Protein AF-A0AAV4U689-F1 (afdb_monomer_lite)

Foldseek 3Di:
DFDKFKKKWAAQDDQDVVLVVVQVVVLQDPVPRHGQWDQDPVHRMTMRIRRLDPVPDDPVVSVVVLVVCLVCVLVVLLVNCVRCLATAAMAGEPSYLNNLVSNLSRDQHAHYHYEPPHDDQVSLVSNLVSCQSCQVRYAHYAYEDQPHPDAAAVVSNQVRNQNHQEYHYANGEHHDADPDDPGANPRHAEYHDAYDLVCVLRNLQRYQRHQYYEYEDQDDPDVVSVVVSCVSHNVPVNVVPDPRPHPNPPDDPPDD

pLDDT: mean 72.9, std 19.52, range [27.55, 97.38]

Radius of gyration: 19.8 Å; chains: 1; bounding box: 52×42×54 Å

Structure (mmCIF, N/CA/C/O backbone):
data_AF-A0AAV4U689-F1
#
_entry.id   AF-A0AAV4U689-F1
#
loop_
_atom_site.group_PDB
_atom_site.id
_atom_site.type_symbol
_atom_site.label_atom_id
_atom_site.label_alt_id
_atom_site.label_co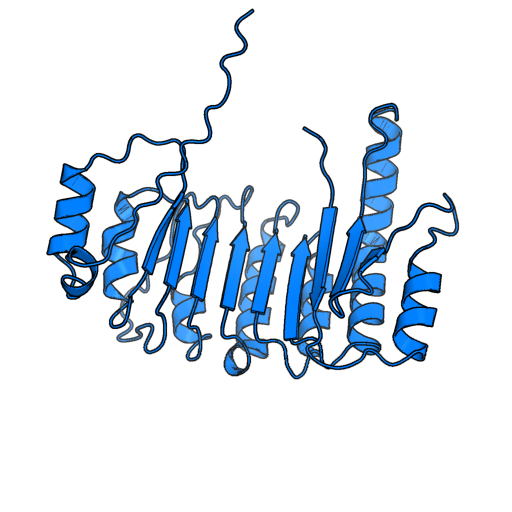mp_id
_atom_site.label_asym_id
_atom_site.label_entity_id
_atom_site.label_seq_id
_atom_site.pdbx_PDB_ins_code
_atom_site.Cartn_x
_atom_site.Cartn_y
_atom_site.Cartn_z
_atom_site.occupancy
_atom_site.B_iso_or_equiv
_atom_site.auth_seq_id
_atom_site.auth_comp_id
_atom_site.auth_asym_id
_atom_site.auth_atom_id
_atom_site.pdbx_PDB_model_num
ATOM 1 N N . MET A 1 1 ? 25.758 -2.197 0.947 1.00 33.31 1 MET A N 1
ATOM 2 C CA . MET A 1 1 ? 24.394 -2.761 0.919 1.00 33.31 1 MET A CA 1
ATOM 3 C C . MET A 1 1 ? 24.120 -3.104 -0.536 1.00 33.31 1 MET A C 1
ATOM 5 O O . MET A 1 1 ? 24.386 -2.251 -1.371 1.00 33.31 1 MET A O 1
ATOM 9 N N . ASN A 1 2 ? 23.759 -4.347 -0.859 1.00 30.50 2 ASN A N 1
ATOM 10 C CA . ASN A 1 2 ? 23.391 -4.696 -2.234 1.00 30.50 2 ASN A CA 1
ATOM 11 C C . ASN A 1 2 ? 22.002 -4.107 -2.498 1.00 30.50 2 ASN A C 1
ATOM 13 O O . ASN A 1 2 ? 21.088 -4.384 -1.726 1.00 30.50 2 ASN A O 1
ATOM 17 N N . GLU A 1 3 ? 21.857 -3.282 -3.531 1.00 38.31 3 GLU A N 1
ATOM 18 C CA . GLU A 1 3 ? 20.552 -2.806 -3.993 1.00 38.31 3 GLU A CA 1
ATOM 19 C C . GLU A 1 3 ? 20.065 -3.795 -5.051 1.00 38.31 3 GLU A C 1
ATOM 21 O O . GLU A 1 3 ? 20.538 -3.807 -6.188 1.00 38.31 3 GLU A O 1
ATOM 26 N N . VAL A 1 4 ? 19.185 -4.700 -4.632 1.00 36.44 4 VAL A N 1
ATOM 27 C CA . VAL A 1 4 ? 18.415 -5.554 -5.537 1.00 36.44 4 VAL A CA 1
ATOM 28 C C . VAL A 1 4 ? 17.121 -4.808 -5.796 1.00 36.44 4 VAL A C 1
ATOM 30 O O . VAL A 1 4 ? 16.480 -4.382 -4.840 1.00 36.44 4 VAL A O 1
ATOM 33 N N . THR A 1 5 ? 16.770 -4.612 -7.068 1.00 40.56 5 THR A N 1
ATOM 34 C CA . THR A 1 5 ? 15.473 -4.046 -7.413 1.00 40.56 5 THR A CA 1
ATOM 35 C C . THR A 1 5 ? 14.459 -5.164 -7.588 1.00 40.56 5 THR A C 1
ATOM 37 O O . THR A 1 5 ? 14.675 -6.047 -8.410 1.00 40.56 5 THR A O 1
ATOM 40 N N . GLU A 1 6 ? 13.363 -5.173 -6.833 1.00 41.72 6 GLU A N 1
ATOM 41 C CA . GLU A 1 6 ? 12.410 -6.290 -6.860 1.00 41.72 6 GLU A CA 1
ATOM 42 C C . GLU A 1 6 ? 11.002 -5.852 -7.281 1.00 41.72 6 GLU A C 1
ATOM 44 O O . GLU A 1 6 ? 10.426 -4.877 -6.800 1.00 41.72 6 GLU A O 1
ATOM 49 N N . LEU A 1 7 ? 10.421 -6.609 -8.204 1.00 44.38 7 LEU A N 1
ATOM 50 C CA . LEU A 1 7 ? 9.039 -6.519 -8.637 1.00 44.38 7 LEU A CA 1
ATOM 51 C C . LEU A 1 7 ? 8.424 -7.913 -8.482 1.00 44.38 7 LEU A C 1
ATOM 53 O O . LEU A 1 7 ? 8.919 -8.876 -9.033 1.00 44.38 7 LEU A O 1
ATOM 57 N N . HIS A 1 8 ? 7.360 -8.062 -7.711 1.00 49.31 8 HIS A N 1
ATOM 58 C CA . HIS A 1 8 ? 6.642 -9.318 -7.519 1.00 49.31 8 HIS A CA 1
ATOM 59 C C . HIS A 1 8 ? 5.244 -9.165 -8.104 1.00 49.31 8 HIS A C 1
ATOM 61 O O . HIS A 1 8 ? 4.585 -8.172 -7.868 1.00 49.31 8 HIS A O 1
ATOM 67 N N . LEU A 1 9 ? 4.751 -10.125 -8.858 1.00 47.47 9 LEU A N 1
ATOM 68 C CA . LEU A 1 9 ? 3.435 -10.153 -9.481 1.00 47.47 9 LEU A CA 1
ATOM 69 C C . LEU A 1 9 ? 2.832 -11.511 -9.116 1.00 47.47 9 LEU A C 1
ATOM 71 O O . LEU A 1 9 ? 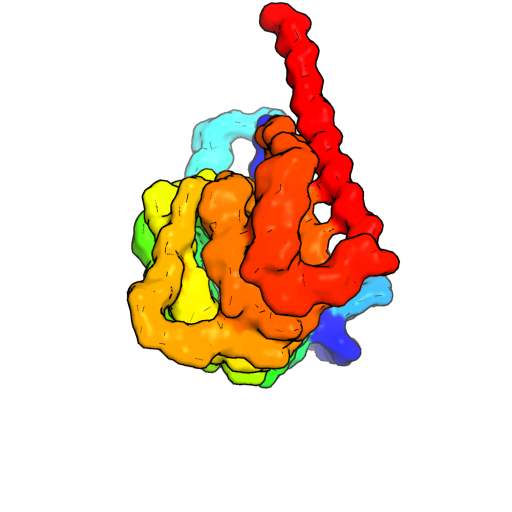3.419 -12.548 -9.386 1.00 47.47 9 LEU A O 1
ATOM 75 N N . ARG A 1 10 ? 1.664 -11.547 -8.487 1.00 49.31 10 ARG A N 1
ATOM 76 C CA . ARG A 1 10 ? 0.931 -12.776 -8.170 1.00 49.31 10 ARG A CA 1
ATOM 77 C C . ARG A 1 10 ? -0.370 -12.803 -8.937 1.00 49.31 10 ARG A C 1
ATOM 79 O O . ARG A 1 10 ? -1.157 -11.854 -8.886 1.00 49.31 10 ARG A O 1
ATOM 86 N N . THR A 1 11 ? -0.662 -13.947 -9.534 1.00 48.22 11 THR A N 1
ATOM 87 C CA . THR A 1 11 ? -2.006 -14.271 -10.014 1.00 48.22 11 THR A CA 1
ATOM 88 C C . THR A 1 11 ? -2.521 -15.480 -9.228 1.00 48.22 11 THR A C 1
ATOM 90 O O . THR A 1 11 ? -1.779 -16.414 -8.948 1.00 48.22 11 THR A O 1
ATOM 93 N N . LYS A 1 12 ? -3.795 -15.485 -8.811 1.00 42.84 12 LYS A N 1
ATOM 94 C CA . LYS A 1 12 ? -4.387 -16.654 -8.120 1.00 42.84 12 LYS A CA 1
ATOM 95 C C . LYS A 1 12 ? -4.787 -17.792 -9.070 1.00 42.84 12 LYS A C 1
ATOM 97 O O . LYS A 1 12 ? -5.358 -18.784 -8.623 1.00 42.84 12 LYS A O 1
ATOM 102 N N . LYS A 1 13 ? -4.559 -17.652 -10.376 1.00 50.41 13 LYS A N 1
ATOM 103 C CA . LYS A 1 13 ? -5.021 -18.596 -11.398 1.00 50.41 13 LYS A CA 1
ATOM 104 C C . LYS A 1 13 ? -3.871 -18.897 -12.350 1.00 50.41 13 LYS A C 1
ATOM 106 O O . LYS A 1 13 ? -3.115 -17.977 -12.626 1.00 50.41 13 LYS A O 1
ATOM 111 N N . HIS A 1 14 ? -3.792 -20.148 -12.818 1.00 51.47 14 HIS A N 1
ATOM 112 C CA . HIS A 1 14 ? -2.838 -20.626 -13.828 1.00 51.47 14 HIS A CA 1
ATOM 113 C C . HIS A 1 14 ? -2.504 -19.509 -14.819 1.00 51.47 14 HIS A C 1
ATOM 115 O O . HIS A 1 14 ? -3.394 -19.060 -15.545 1.00 51.47 14 HIS A O 1
ATOM 121 N N . MET A 1 15 ? -1.255 -19.045 -14.798 1.00 54.88 15 MET A N 1
ATOM 122 C CA . MET A 1 15 ? -0.747 -18.228 -15.890 1.00 54.88 15 MET A CA 1
ATOM 123 C C . MET A 1 15 ? -0.783 -19.094 -17.143 1.00 54.88 15 MET A C 1
ATOM 125 O O . MET A 1 15 ? -0.368 -20.253 -17.117 1.00 54.88 15 MET A O 1
ATOM 129 N N . ASP A 1 16 ? -1.356 -18.549 -18.203 1.00 58.88 16 ASP A N 1
ATOM 130 C CA . ASP A 1 16 ? -1.336 -19.140 -19.528 1.00 58.88 16 ASP A CA 1
ATOM 131 C C . ASP A 1 16 ? 0.117 -19.329 -19.998 1.00 58.88 16 ASP A C 1
ATOM 133 O O . ASP A 1 16 ? 1.002 -18.514 -19.722 1.00 58.88 16 ASP A O 1
ATOM 137 N N . ASP A 1 17 ? 0.375 -20.426 -20.717 1.00 60.00 17 ASP A N 1
ATOM 138 C CA . ASP A 1 17 ? 1.711 -20.787 -21.224 1.00 60.00 17 ASP A CA 1
ATOM 139 C C . ASP A 1 17 ? 2.338 -19.678 -22.094 1.00 60.00 17 ASP A C 1
ATOM 141 O O . ASP A 1 17 ? 3.563 -19.546 -22.198 1.00 60.00 17 ASP A O 1
ATOM 145 N N . GLU A 1 18 ? 1.491 -18.830 -22.679 1.00 55.59 18 GLU A N 1
ATOM 146 C CA . GLU A 1 18 ? 1.866 -17.660 -23.466 1.00 55.59 18 GLU A CA 1
ATOM 147 C C . GLU A 1 18 ? 2.488 -16.551 -22.596 1.00 55.59 18 GLU A C 1
ATOM 149 O O . GLU A 1 18 ? 3.549 -16.021 -22.941 1.00 55.59 18 GLU A O 1
ATOM 154 N N . CYS A 1 19 ? 1.923 -16.274 -21.413 1.00 57.72 19 CYS A N 1
ATOM 155 C CA . CYS A 1 19 ? 2.521 -15.368 -20.431 1.00 57.72 19 CYS A CA 1
ATOM 156 C C . CYS A 1 19 ? 3.890 -15.874 -19.974 1.00 57.72 19 CYS A C 1
ATOM 158 O O . CYS A 1 19 ? 4.853 -15.110 -19.958 1.00 57.72 19 CYS A O 1
ATOM 160 N N . ASN A 1 20 ? 4.010 -17.168 -19.668 1.00 60.12 20 ASN A N 1
ATOM 161 C CA . ASN A 1 20 ? 5.279 -17.764 -19.237 1.00 60.12 20 ASN A CA 1
ATOM 162 C C . ASN A 1 20 ? 6.374 -17.640 -20.310 1.00 60.12 20 ASN A C 1
ATOM 164 O O . ASN A 1 20 ? 7.518 -17.294 -20.003 1.00 60.12 20 ASN A O 1
ATOM 168 N N . SER A 1 21 ? 6.017 -17.849 -21.578 1.00 61.62 21 SER A N 1
ATOM 169 C CA . SER A 1 21 ? 6.938 -17.729 -22.714 1.00 61.62 21 SER A CA 1
ATOM 170 C C . SER A 1 21 ? 7.401 -16.284 -22.944 1.00 61.62 21 SER A C 1
ATOM 172 O O . SER A 1 21 ? 8.589 -16.033 -23.158 1.00 61.62 21 SER A O 1
ATOM 174 N N . LEU A 1 22 ? 6.493 -15.311 -22.840 1.00 59.62 22 LEU A N 1
ATOM 175 C CA . LEU A 1 22 ? 6.813 -13.886 -22.967 1.00 59.62 22 LEU A CA 1
ATOM 176 C C . LEU A 1 22 ? 7.697 -13.382 -21.829 1.00 59.62 22 LEU A C 1
ATOM 178 O O . LEU A 1 22 ? 8.640 -12.631 -22.063 1.00 59.62 22 LEU A O 1
ATOM 182 N N . LEU A 1 23 ? 7.453 -13.841 -20.606 1.00 57.91 23 LEU A N 1
ATOM 183 C CA . LEU A 1 23 ? 8.276 -13.487 -19.452 1.00 57.91 23 LEU A CA 1
ATOM 184 C C . LEU A 1 23 ? 9.660 -14.112 -19.545 1.00 57.91 23 LEU A C 1
ATOM 186 O O . LEU A 1 23 ? 10.630 -13.475 -19.157 1.00 57.91 23 LEU A O 1
ATOM 190 N N . HIS A 1 24 ? 9.781 -15.298 -20.144 1.00 61.09 24 HIS A N 1
ATOM 191 C CA . HIS A 1 24 ? 11.078 -15.882 -20.463 1.00 61.09 24 HIS A CA 1
ATOM 192 C C . HIS A 1 24 ? 11.826 -15.080 -21.550 1.00 61.09 24 HIS A C 1
ATOM 194 O O . HIS A 1 24 ? 13.050 -14.964 -21.483 1.00 61.09 24 HIS A O 1
ATOM 200 N N . MET A 1 25 ? 11.127 -14.460 -22.510 1.00 56.66 25 MET A N 1
ATOM 201 C CA . MET A 1 25 ? 11.749 -13.557 -23.495 1.00 56.66 25 MET A CA 1
ATOM 202 C C . MET A 1 25 ? 12.169 -12.220 -22.881 1.00 56.66 25 MET A C 1
ATOM 204 O O . MET A 1 25 ? 13.271 -11.750 -23.148 1.00 56.66 25 MET A O 1
ATOM 208 N N . LEU A 1 26 ? 11.332 -11.636 -22.024 1.00 54.88 26 LEU A N 1
ATOM 209 C CA . LEU A 1 26 ? 11.668 -10.417 -21.289 1.00 54.88 26 LEU A CA 1
ATOM 210 C C . LEU A 1 26 ? 12.742 -10.684 -20.220 1.00 54.88 26 LEU A C 1
ATOM 212 O O . LEU A 1 26 ? 13.474 -9.769 -19.851 1.00 54.88 26 LEU A O 1
ATOM 216 N N . SER A 1 27 ? 12.887 -11.943 -19.776 1.00 55.91 27 SER A N 1
ATOM 217 C CA . SER A 1 27 ? 13.921 -12.378 -18.836 1.00 55.91 27 SER A CA 1
ATOM 218 C C . SER A 1 27 ? 15.326 -12.171 -19.346 1.00 55.91 27 SER A C 1
ATOM 220 O O . SER A 1 27 ? 16.201 -12.044 -18.521 1.00 55.91 27 SER A O 1
ATOM 222 N N . LYS A 1 28 ? 15.601 -12.073 -20.643 1.00 55.91 28 LYS A N 1
ATOM 223 C CA . LYS A 1 28 ? 16.986 -11.924 -21.092 1.00 55.91 28 LYS A CA 1
ATOM 224 C C . LYS A 1 28 ? 17.239 -10.493 -21.517 1.00 55.91 28 LYS A C 1
ATOM 226 O O . LYS A 1 28 ? 16.676 -10.029 -22.503 1.00 55.91 28 LYS A O 1
ATOM 231 N N . ASP A 1 29 ? 18.124 -9.813 -20.795 1.00 54.56 29 ASP A N 1
ATOM 232 C CA . ASP A 1 29 ? 18.743 -8.606 -21.326 1.00 54.56 29 ASP A CA 1
ATOM 233 C C . ASP A 1 29 ? 19.463 -8.974 -22.639 1.00 54.56 29 ASP A C 1
ATOM 235 O O . ASP A 1 29 ? 20.360 -9.823 -22.617 1.00 54.56 29 ASP A O 1
ATOM 239 N N . PRO A 1 30 ? 19.110 -8.376 -23.788 1.00 49.00 30 PRO A N 1
ATOM 240 C CA . PRO A 1 30 ? 19.773 -8.676 -25.053 1.00 49.00 30 PRO A CA 1
ATOM 241 C C . PRO A 1 30 ? 21.258 -8.274 -25.068 1.00 49.00 30 PRO A C 1
ATOM 243 O O . PRO A 1 30 ? 22.000 -8.749 -25.923 1.00 49.00 30 PRO A O 1
ATOM 246 N N . SER A 1 31 ? 21.696 -7.414 -24.143 1.00 50.75 31 SER A N 1
ATOM 247 C CA . SER A 1 31 ? 23.080 -6.947 -24.031 1.00 50.75 31 SER A CA 1
ATOM 248 C C . SER A 1 31 ? 23.931 -7.736 -23.029 1.00 50.75 31 SER A C 1
ATOM 250 O O . SER A 1 31 ? 25.125 -7.907 -23.269 1.00 50.75 31 SER A O 1
ATOM 252 N N . THR A 1 32 ? 23.342 -8.257 -21.946 1.00 55.16 32 THR A N 1
ATOM 253 C CA . THR A 1 32 ? 24.086 -8.961 -20.879 1.00 55.16 32 THR A CA 1
ATOM 254 C C . THR A 1 32 ? 23.717 -10.438 -20.727 1.00 55.16 32 THR A C 1
ATOM 256 O O . THR A 1 32 ? 24.437 -11.181 -20.066 1.00 55.16 32 THR A O 1
ATOM 259 N N . GLY A 1 33 ? 22.610 -10.894 -21.324 1.00 53.53 33 GLY A N 1
ATOM 260 C CA . GLY A 1 33 ? 22.106 -12.266 -21.200 1.00 53.53 33 GLY A CA 1
ATOM 261 C C . GLY A 1 33 ? 21.597 -12.638 -19.801 1.00 53.53 33 GLY A C 1
ATOM 262 O O . GLY A 1 33 ? 21.189 -13.782 -19.591 1.00 53.53 33 GLY A O 1
ATOM 263 N N . SER A 1 34 ? 21.608 -11.697 -18.852 1.00 47.97 34 SER A N 1
ATOM 264 C CA . SER A 1 34 ? 21.221 -11.940 -17.463 1.00 47.97 34 SER A CA 1
ATOM 265 C C . SER A 1 34 ? 19.699 -12.015 -17.301 1.00 47.97 34 SER A C 1
ATOM 267 O O . SER A 1 34 ? 18.989 -11.248 -17.959 1.00 47.97 34 SER A O 1
ATOM 269 N N . PRO A 1 35 ? 19.191 -12.905 -16.422 1.00 46.12 35 PRO A N 1
ATOM 270 C CA . PRO A 1 35 ? 17.771 -13.025 -16.125 1.00 46.12 35 PRO A CA 1
ATOM 271 C C . PRO A 1 35 ? 17.229 -11.777 -15.396 1.00 46.12 35 PRO A C 1
ATOM 273 O O . PRO A 1 35 ? 17.467 -11.606 -14.206 1.00 46.12 35 PRO A O 1
ATOM 276 N N . ILE A 1 36 ? 16.475 -10.934 -16.103 1.00 54.22 36 ILE A N 1
ATOM 277 C CA . ILE A 1 36 ? 15.671 -9.799 -15.618 1.00 54.22 36 ILE A CA 1
ATOM 278 C C . ILE A 1 36 ? 14.403 -10.296 -14.880 1.00 54.22 36 ILE A C 1
ATOM 280 O O . ILE A 1 36 ? 13.849 -9.602 -14.032 1.00 54.22 36 ILE A O 1
ATOM 284 N N . PHE A 1 37 ? 13.934 -11.512 -15.187 1.00 52.03 37 PHE A N 1
ATOM 285 C CA . PHE A 1 37 ? 12.694 -12.085 -14.652 1.00 52.03 37 PHE A CA 1
ATOM 286 C C . PHE A 1 37 ? 12.975 -13.470 -14.050 1.00 52.03 37 PHE A C 1
ATOM 288 O O . PHE A 1 37 ? 13.661 -14.286 -14.669 1.00 52.03 37 PHE A O 1
ATOM 295 N N . ARG A 1 38 ? 12.418 -13.764 -12.867 1.00 47.50 38 ARG A N 1
ATOM 296 C CA . ARG A 1 38 ? 12.361 -15.115 -12.290 1.00 47.50 38 ARG A CA 1
ATOM 297 C C . ARG A 1 38 ? 10.902 -15.530 -12.108 1.00 47.50 38 ARG A C 1
ATOM 299 O O . ARG A 1 38 ? 10.106 -14.852 -11.471 1.00 47.50 38 ARG A O 1
ATOM 306 N N . HIS A 1 39 ? 10.533 -16.657 -12.698 1.00 47.09 39 HIS A N 1
ATOM 307 C CA . HIS A 1 39 ? 9.213 -17.239 -12.497 1.00 47.09 39 HIS A CA 1
ATOM 308 C C . HIS A 1 39 ? 9.312 -18.313 -11.415 1.00 47.09 39 HIS A C 1
ATOM 310 O O . HIS A 1 39 ? 10.068 -19.273 -11.580 1.00 47.09 39 HIS A O 1
ATOM 316 N N . ASP A 1 40 ? 8.562 -18.153 -10.326 1.00 53.97 40 ASP A N 1
ATOM 317 C CA . ASP A 1 40 ? 8.417 -19.203 -9.323 1.00 53.97 40 ASP A CA 1
ATOM 318 C C . ASP A 1 40 ? 7.219 -20.082 -9.705 1.00 53.97 40 ASP A C 1
ATOM 320 O O . ASP A 1 40 ? 6.051 -19.719 -9.518 1.00 53.97 40 ASP A O 1
ATOM 324 N N . GLN A 1 41 ? 7.537 -21.243 -10.282 1.00 48.59 41 GLN A N 1
ATOM 325 C CA . GLN A 1 41 ? 6.555 -22.213 -10.762 1.00 48.59 41 GLN A CA 1
ATOM 326 C C . GLN A 1 41 ? 5.710 -22.824 -9.639 1.00 48.59 41 GLN A C 1
ATOM 328 O O . GLN A 1 41 ? 4.597 -23.264 -9.917 1.00 48.59 41 GLN A O 1
ATOM 333 N N . GLU A 1 42 ? 6.179 -22.835 -8.388 1.00 50.56 42 GLU A N 1
ATOM 334 C CA . GLU A 1 42 ? 5.471 -23.535 -7.308 1.00 50.56 42 GLU A CA 1
ATOM 335 C C . GLU A 1 42 ? 4.222 -22.790 -6.834 1.00 50.56 42 GLU A C 1
ATOM 337 O O . GLU A 1 42 ? 3.330 -23.383 -6.230 1.00 50.56 42 GLU A O 1
ATOM 342 N N . ASN A 1 43 ? 4.110 -21.497 -7.142 1.00 50.28 43 ASN A N 1
ATOM 343 C CA . ASN A 1 43 ? 3.111 -20.654 -6.505 1.00 50.28 43 ASN A CA 1
ATOM 344 C C . ASN A 1 43 ? 2.327 -19.722 -7.452 1.00 50.28 43 ASN A C 1
ATOM 346 O O . ASN A 1 43 ? 1.531 -18.902 -6.981 1.00 50.28 43 ASN A O 1
ATOM 350 N N . ASN A 1 44 ? 2.515 -19.840 -8.772 1.00 52.59 44 ASN A N 1
ATOM 351 C CA . ASN A 1 44 ? 1.982 -18.901 -9.775 1.00 52.59 44 ASN A CA 1
ATOM 352 C C . ASN A 1 44 ? 2.372 -17.433 -9.480 1.00 52.59 44 ASN A C 1
ATOM 354 O O . ASN A 1 44 ? 1.559 -16.506 -9.617 1.00 52.59 44 ASN A O 1
ATOM 358 N N . TYR A 1 45 ? 3.620 -17.224 -9.040 1.00 55.97 45 TYR A N 1
ATOM 359 C CA . TYR A 1 45 ? 4.208 -15.895 -8.896 1.00 55.97 45 TYR A CA 1
ATOM 360 C C . TYR A 1 45 ? 5.106 -15.589 -10.091 1.00 55.97 45 TYR A C 1
ATOM 362 O O . TYR A 1 45 ? 6.008 -16.344 -10.453 1.00 55.97 45 TYR A O 1
ATOM 370 N N . LEU A 1 46 ? 4.928 -14.401 -10.633 1.00 50.75 46 LEU A N 1
ATOM 371 C CA . LEU A 1 46 ? 5.902 -13.745 -11.468 1.00 50.75 46 LEU A CA 1
ATOM 372 C C . LEU A 1 46 ? 6.754 -12.806 -10.605 1.00 50.75 46 LEU A C 1
ATOM 374 O O . LEU A 1 46 ? 6.323 -11.722 -10.247 1.00 50.75 46 LEU A O 1
ATOM 378 N N . GLN A 1 47 ? 7.983 -13.187 -10.280 1.00 55.56 47 GLN A N 1
ATOM 379 C CA . GLN A 1 47 ? 8.911 -12.350 -9.523 1.00 55.56 47 GLN A CA 1
ATOM 380 C C . GLN A 1 47 ? 9.967 -11.743 -10.462 1.00 55.56 47 GLN A C 1
ATOM 382 O O . GLN A 1 47 ? 10.965 -12.345 -10.845 1.00 55.56 47 GLN A O 1
ATOM 387 N N . ILE A 1 48 ? 9.755 -10.505 -10.868 1.00 54.62 48 ILE A N 1
ATOM 388 C CA . ILE A 1 48 ? 10.700 -9.695 -11.631 1.00 54.62 48 ILE A CA 1
ATOM 389 C C . ILE A 1 48 ? 11.737 -9.076 -10.679 1.00 54.62 48 ILE A C 1
ATOM 391 O O . ILE A 1 48 ? 11.635 -7.926 -10.265 1.00 54.62 48 ILE A O 1
ATOM 395 N N . CYS A 1 49 ? 12.768 -9.834 -10.322 1.00 50.00 49 CYS A N 1
ATOM 396 C CA . CYS A 1 49 ? 13.942 -9.277 -9.652 1.00 50.00 49 CYS A CA 1
ATOM 397 C C . CYS A 1 49 ? 14.898 -8.665 -10.685 1.00 50.00 49 CYS A C 1
ATOM 399 O O . CYS A 1 49 ? 15.651 -9.378 -11.345 1.00 50.00 49 CYS A O 1
ATOM 401 N N . LEU A 1 50 ? 14.931 -7.339 -10.763 1.00 49.72 50 LEU A N 1
ATOM 402 C CA . LEU A 1 50 ? 16.037 -6.584 -11.340 1.00 49.72 50 LEU A CA 1
ATOM 403 C C . LEU A 1 50 ? 17.233 -6.620 -10.373 1.00 49.72 50 LEU A C 1
ATOM 405 O O . LEU A 1 50 ? 17.490 -5.692 -9.605 1.00 49.72 50 LEU A O 1
ATOM 409 N N . ALA A 1 51 ? 17.982 -7.720 -10.386 1.00 45.94 51 ALA A N 1
ATOM 410 C CA . ALA A 1 51 ? 19.201 -7.834 -9.596 1.00 45.94 51 ALA A CA 1
ATOM 411 C C . ALA A 1 51 ? 20.317 -6.963 -10.196 1.00 45.94 51 ALA A C 1
ATOM 413 O O . ALA A 1 51 ? 21.053 -7.400 -11.073 1.00 45.94 51 ALA A O 1
ATOM 414 N N . THR A 1 52 ? 20.492 -5.743 -9.689 1.00 47.06 52 THR A N 1
ATOM 415 C CA . THR A 1 52 ? 21.615 -4.870 -10.063 1.00 47.06 52 THR A CA 1
ATOM 416 C C . THR A 1 52 ? 22.847 -5.110 -9.194 1.00 47.06 5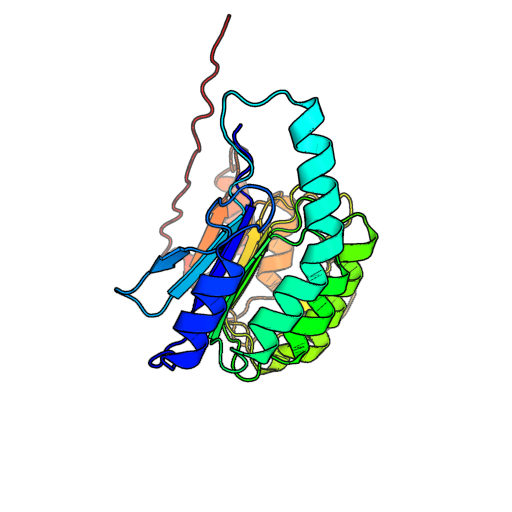2 THR A C 1
ATOM 418 O O . THR A 1 52 ? 23.478 -4.160 -8.742 1.00 47.06 52 THR A O 1
ATOM 421 N N . THR A 1 53 ? 23.228 -6.359 -8.914 1.00 46.06 53 THR A N 1
ATOM 422 C CA . THR A 1 53 ? 24.506 -6.603 -8.226 1.00 46.06 53 THR A CA 1
ATOM 423 C C . THR A 1 53 ? 25.159 -7.916 -8.626 1.00 46.06 53 THR A C 1
ATOM 425 O O . THR A 1 53 ? 24.901 -8.954 -8.021 1.00 46.06 53 THR A O 1
ATOM 428 N N . ASP A 1 54 ? 26.129 -7.823 -9.532 1.00 49.53 54 ASP A N 1
ATOM 429 C CA . ASP A 1 54 ? 27.394 -8.509 -9.292 1.00 49.53 54 ASP A CA 1
ATOM 430 C C . ASP A 1 54 ? 28.182 -7.675 -8.249 1.00 49.53 54 ASP A C 1
ATOM 432 O O . ASP A 1 54 ? 28.474 -6.485 -8.488 1.00 49.53 54 ASP A O 1
ATOM 436 N N . PRO A 1 55 ? 28.479 -8.225 -7.054 1.00 50.88 55 PRO A N 1
ATOM 437 C CA . PRO A 1 55 ? 29.254 -7.529 -6.028 1.00 50.88 55 PRO A CA 1
ATOM 438 C C . PRO A 1 55 ? 30.660 -7.119 -6.505 1.00 50.88 55 PRO A C 1
ATOM 440 O O . PRO A 1 55 ? 31.244 -6.224 -5.896 1.00 50.88 55 PRO A O 1
ATOM 443 N N . GLY A 1 56 ? 31.172 -7.680 -7.610 1.00 54.97 56 GLY A N 1
ATOM 444 C CA . GLY A 1 56 ? 32.470 -7.327 -8.199 1.00 54.97 56 GLY A CA 1
ATOM 445 C C . GLY A 1 56 ? 32.472 -6.195 -9.238 1.00 54.97 56 GLY A C 1
ATOM 446 O O . GLY A 1 56 ? 33.546 -5.754 -9.641 1.00 54.97 56 GLY A O 1
ATOM 447 N N . CYS A 1 57 ? 31.315 -5.703 -9.695 1.00 52.22 57 CYS A N 1
ATOM 448 C CA . CYS A 1 57 ? 31.269 -4.790 -10.847 1.00 52.22 57 CYS A CA 1
ATOM 449 C C . CYS A 1 57 ? 31.521 -3.308 -10.468 1.00 52.22 57 CYS A C 1
ATOM 451 O O . CYS A 1 57 ? 30.934 -2.799 -9.501 1.00 52.22 57 CYS A O 1
ATOM 453 N N . ASP A 1 58 ? 32.392 -2.620 -11.231 1.00 56.34 58 ASP A N 1
ATOM 454 C CA . ASP A 1 58 ? 32.805 -1.213 -11.041 1.00 56.34 58 ASP A CA 1
ATOM 455 C C . ASP A 1 58 ? 31.574 -0.287 -10.952 1.00 56.34 58 ASP A C 1
ATOM 457 O O . ASP A 1 58 ? 30.698 -0.268 -11.820 1.00 56.34 58 ASP A O 1
ATOM 461 N N . SER A 1 59 ? 31.526 0.516 -9.885 1.00 60.25 59 SER A N 1
ATOM 462 C CA . SER A 1 59 ? 30.471 1.492 -9.572 1.00 60.25 59 SER A CA 1
ATOM 463 C C . SER A 1 59 ? 30.067 2.414 -10.735 1.00 60.25 59 SER A C 1
ATOM 465 O O . SER A 1 59 ? 28.926 2.880 -10.788 1.00 60.25 59 SER A O 1
ATOM 467 N N . ARG A 1 60 ? 30.968 2.672 -11.693 1.00 61.16 60 ARG A N 1
ATOM 468 C CA . ARG A 1 60 ? 30.671 3.496 -12.877 1.00 61.16 60 ARG A CA 1
ATOM 469 C C . ARG A 1 60 ? 29.831 2.771 -13.925 1.00 61.16 60 ARG A C 1
ATOM 471 O O . ARG A 1 60 ? 28.985 3.414 -14.546 1.00 61.16 60 ARG A O 1
ATOM 478 N N . TYR A 1 61 ? 30.024 1.463 -14.105 1.00 57.97 61 TYR A N 1
ATOM 479 C CA . TYR A 1 61 ? 29.183 0.654 -14.994 1.00 57.97 61 TYR A CA 1
ATOM 480 C C . TYR A 1 61 ? 27.762 0.541 -14.432 1.00 57.97 61 TYR A C 1
ATOM 482 O O . TYR A 1 61 ? 26.799 0.775 -15.163 1.00 57.97 61 TYR A O 1
ATOM 490 N N . LYS A 1 62 ? 27.641 0.374 -13.106 1.00 65.62 62 LYS A N 1
ATOM 491 C CA . LYS A 1 62 ? 26.355 0.337 -12.387 1.00 65.62 62 LYS A CA 1
ATOM 492 C C . LYS A 1 62 ? 25.488 1.572 -12.646 1.00 65.62 62 LYS A C 1
ATOM 494 O O . LYS A 1 62 ? 24.292 1.448 -12.879 1.00 65.62 62 LYS A O 1
ATOM 499 N N . ARG A 1 63 ? 26.079 2.775 -12.685 1.00 68.25 63 ARG A N 1
ATOM 500 C CA . ARG A 1 63 ? 25.319 4.010 -12.968 1.00 68.25 63 ARG A CA 1
ATOM 501 C C . ARG A 1 63 ? 24.713 4.036 -14.371 1.00 68.25 63 ARG A C 1
ATOM 503 O O . ARG A 1 63 ? 23.582 4.488 -14.522 1.00 68.25 63 ARG A O 1
ATOM 510 N N . LYS A 1 64 ? 25.448 3.582 -15.391 1.00 73.38 64 LYS A N 1
ATOM 511 C CA . LYS A 1 64 ? 24.950 3.577 -16.778 1.00 73.38 64 LYS A CA 1
ATOM 512 C C . LYS A 1 64 ? 23.846 2.542 -16.976 1.00 73.38 64 LYS A C 1
ATOM 514 O O . LYS A 1 64 ? 22.861 2.841 -17.639 1.00 73.38 64 LYS A O 1
ATOM 519 N N . GLU A 1 65 ? 23.994 1.369 -16.370 1.00 71.25 65 GLU A N 1
ATOM 520 C CA . GLU A 1 65 ? 23.005 0.292 -16.434 1.00 71.25 65 GLU A CA 1
ATOM 521 C C . GLU A 1 65 ? 21.707 0.669 -15.710 1.00 71.25 65 GLU A C 1
ATOM 523 O O . GLU A 1 65 ? 20.632 0.563 -16.292 1.00 71.25 65 GLU A O 1
ATOM 528 N N . ILE A 1 66 ? 21.796 1.243 -14.502 1.00 73.12 66 ILE A N 1
ATOM 529 C CA . ILE A 1 66 ? 20.627 1.781 -13.786 1.00 73.12 66 ILE A CA 1
ATOM 530 C C . ILE A 1 66 ? 19.943 2.876 -14.610 1.00 73.12 66 ILE A C 1
ATOM 532 O O . ILE A 1 66 ? 18.718 2.900 -14.702 1.00 73.12 66 ILE A O 1
ATOM 536 N N . GLN A 1 67 ? 20.707 3.776 -15.238 1.00 78.75 67 GLN A N 1
ATOM 537 C CA . GLN A 1 67 ? 20.133 4.829 -16.078 1.00 78.75 67 GLN A CA 1
ATOM 538 C C . GLN A 1 67 ? 19.414 4.257 -17.310 1.00 78.75 67 GLN A C 1
ATOM 540 O O . GLN A 1 67 ? 18.329 4.721 -17.659 1.00 78.75 67 GLN A O 1
ATOM 545 N N . TYR A 1 68 ? 19.998 3.244 -17.953 1.00 78.75 68 TYR A N 1
ATOM 546 C CA . TYR A 1 68 ? 19.386 2.548 -19.082 1.00 78.75 68 TYR A CA 1
ATOM 547 C C . TYR A 1 68 ? 18.099 1.824 -18.667 1.00 78.75 68 TYR A C 1
ATOM 549 O O . TYR A 1 68 ? 17.063 1.976 -19.318 1.00 78.75 68 TYR A O 1
ATOM 557 N N . LEU A 1 69 ? 18.139 1.102 -17.543 1.00 75.94 69 LEU A N 1
ATOM 558 C CA . LEU A 1 69 ? 16.973 0.433 -16.973 1.00 75.94 69 LEU A CA 1
ATOM 559 C C . LEU A 1 69 ? 15.872 1.436 -16.647 1.00 75.94 69 LEU A C 1
ATOM 561 O O . LEU A 1 69 ? 14.741 1.214 -17.060 1.00 75.94 69 LEU A O 1
ATOM 565 N N . LYS A 1 70 ? 16.188 2.570 -16.007 1.00 79.94 70 LYS A N 1
ATOM 566 C CA . LYS A 1 70 ? 15.213 3.633 -15.709 1.00 79.94 70 LYS A CA 1
ATOM 567 C C . LYS A 1 70 ? 14.452 4.104 -16.948 1.00 79.94 70 LYS A C 1
ATOM 569 O O . LYS A 1 70 ? 13.248 4.315 -16.857 1.00 79.94 70 LYS A O 1
ATOM 574 N N . TYR A 1 71 ? 15.127 4.232 -18.092 1.00 85.12 71 TYR A N 1
ATOM 575 C CA . TYR A 1 71 ? 14.492 4.654 -19.344 1.00 85.12 71 TYR A CA 1
ATOM 576 C C . TYR A 1 71 ? 13.547 3.590 -19.919 1.00 85.12 71 TYR A C 1
ATOM 578 O O . TYR A 1 71 ? 12.462 3.917 -20.389 1.00 85.12 71 TYR A O 1
ATOM 586 N N . ARG A 1 72 ? 13.930 2.308 -19.860 1.00 86.31 72 ARG A N 1
ATOM 587 C CA . ARG A 1 72 ? 13.115 1.202 -20.400 1.00 86.31 72 ARG A CA 1
ATOM 588 C C . ARG A 1 72 ? 12.086 0.653 -19.420 1.00 86.31 72 ARG A C 1
ATOM 590 O O . ARG A 1 72 ? 11.195 -0.095 -19.819 1.00 86.31 72 ARG A O 1
ATOM 597 N N . PHE A 1 73 ? 12.189 1.012 -18.144 1.00 84.56 73 PHE A N 1
ATOM 598 C CA . PHE A 1 73 ? 11.338 0.479 -17.089 1.00 84.56 73 PHE A CA 1
ATOM 599 C C . PHE A 1 73 ? 9.841 0.682 -17.369 1.00 84.56 73 PHE A C 1
ATOM 601 O O . PHE A 1 73 ? 9.101 -0.295 -17.261 1.00 84.56 73 PHE A O 1
ATOM 608 N N . PRO A 1 74 ? 9.364 1.865 -17.814 1.00 90.00 74 PRO A N 1
ATOM 609 C CA . PRO A 1 74 ? 7.954 2.039 -18.161 1.00 90.00 74 PRO A CA 1
ATOM 610 C C . PRO A 1 74 ? 7.474 1.076 -19.256 1.00 90.00 74 PRO A C 1
ATOM 612 O O . PRO A 1 74 ? 6.404 0.488 -19.116 1.00 90.00 74 PRO A O 1
ATOM 615 N N . GLU A 1 75 ? 8.274 0.843 -20.304 1.00 91.25 75 GLU A N 1
ATOM 616 C CA . GLU A 1 75 ? 7.936 -0.089 -21.391 1.00 91.25 75 GLU A CA 1
ATOM 617 C C . GLU A 1 75 ? 7.832 -1.535 -20.895 1.00 91.25 75 GLU A C 1
ATOM 619 O O . GLU A 1 75 ? 6.907 -2.261 -21.274 1.00 91.25 75 GLU A O 1
ATOM 624 N N . LEU A 1 76 ? 8.752 -1.947 -20.017 1.00 86.94 76 LEU A N 1
ATOM 625 C CA . LEU A 1 76 ? 8.740 -3.275 -19.402 1.00 86.94 76 LEU A CA 1
ATOM 626 C C . LEU A 1 76 ? 7.485 -3.472 -18.548 1.00 86.94 76 LEU A C 1
ATOM 628 O O . LEU A 1 76 ? 6.791 -4.477 -18.704 1.00 86.94 76 LEU A O 1
ATOM 632 N N . ILE A 1 77 ? 7.147 -2.493 -17.703 1.00 89.19 77 ILE A N 1
ATOM 633 C CA . ILE A 1 77 ? 5.932 -2.537 -16.880 1.00 89.19 77 ILE A CA 1
ATOM 634 C C . ILE A 1 77 ? 4.676 -2.519 -17.754 1.00 89.19 77 ILE A C 1
ATOM 636 O O . ILE A 1 77 ? 3.760 -3.304 -17.518 1.00 89.19 77 ILE A O 1
ATOM 640 N N . ASN A 1 78 ? 4.633 -1.689 -18.799 1.00 93.19 78 ASN A N 1
ATOM 641 C CA . ASN A 1 78 ? 3.516 -1.665 -19.741 1.00 93.19 78 ASN A CA 1
ATOM 642 C C . ASN A 1 78 ? 3.310 -3.027 -20.412 1.00 93.19 78 ASN A C 1
ATOM 644 O O . ASN A 1 78 ? 2.178 -3.497 -20.503 1.00 93.19 78 ASN A O 1
ATOM 648 N N . THR A 1 79 ? 4.396 -3.668 -20.846 1.00 87.94 79 THR A N 1
ATOM 649 C CA . THR A 1 79 ? 4.361 -4.993 -21.477 1.00 87.94 79 THR A CA 1
ATOM 650 C C . THR A 1 79 ? 3.883 -6.055 -20.485 1.00 87.94 79 THR A C 1
ATOM 652 O O . THR A 1 79 ? 2.957 -6.806 -20.786 1.00 87.94 79 THR A O 1
ATOM 655 N N . ALA A 1 80 ? 4.433 -6.075 -19.267 1.00 86.00 80 ALA A N 1
ATOM 656 C CA . ALA A 1 80 ? 4.021 -7.016 -18.227 1.00 86.00 80 ALA A CA 1
ATOM 657 C C . ALA A 1 80 ? 2.530 -6.870 -17.881 1.00 86.00 80 ALA A C 1
ATOM 659 O O . ALA A 1 80 ? 1.801 -7.859 -17.845 1.00 86.00 80 ALA A O 1
ATOM 660 N N . VAL A 1 81 ? 2.049 -5.638 -17.697 1.00 89.75 81 VAL A N 1
ATOM 661 C CA . VAL A 1 81 ? 0.636 -5.358 -17.410 1.00 89.75 81 VAL A CA 1
ATOM 662 C C . VAL A 1 81 ? -0.271 -5.682 -18.603 1.00 89.75 81 VAL A C 1
ATOM 664 O O . VAL A 1 81 ? -1.393 -6.147 -18.403 1.00 89.75 81 VAL A O 1
ATOM 667 N N . PHE A 1 82 ? 0.193 -5.450 -19.837 1.00 89.75 82 PHE A N 1
ATOM 668 C CA . PHE A 1 82 ? -0.544 -5.800 -21.054 1.00 89.75 82 PHE A CA 1
ATOM 669 C C . PHE A 1 82 ? -0.841 -7.301 -21.107 1.00 89.75 82 PHE A C 1
ATOM 671 O O . PHE A 1 82 ? -1.983 -7.678 -21.368 1.00 89.75 82 PHE A O 1
ATOM 678 N N . HIS A 1 83 ? 0.162 -8.134 -20.824 1.00 84.88 83 HIS A N 1
ATOM 679 C CA . HIS A 1 83 ? 0.020 -9.589 -20.862 1.00 84.88 83 HIS A CA 1
ATOM 680 C C . HIS A 1 83 ? -0.626 -10.162 -19.598 1.00 84.88 83 HIS A C 1
ATOM 682 O O . HIS A 1 83 ? -1.365 -11.133 -19.682 1.00 84.88 83 HIS A O 1
ATOM 688 N N . CYS A 1 84 ? -0.437 -9.525 -18.439 1.00 86.00 84 CYS A N 1
ATOM 689 C CA . CYS A 1 84 ? -0.946 -10.009 -17.154 1.00 86.00 84 CYS A CA 1
ATOM 690 C C . CYS A 1 84 ? -2.012 -9.070 -16.538 1.00 86.00 84 CYS A C 1
ATOM 692 O O . CYS A 1 84 ? -1.853 -8.625 -15.398 1.00 86.00 84 CYS A O 1
ATOM 694 N N . PRO A 1 85 ? -3.139 -8.757 -17.212 1.00 90.50 85 PRO A N 1
ATOM 695 C CA . PRO A 1 85 ? -4.105 -7.775 -16.708 1.00 90.50 85 PRO A CA 1
ATOM 696 C C . PRO A 1 85 ? -4.897 -8.257 -15.480 1.00 90.50 85 PRO A C 1
ATOM 698 O O . PRO A 1 85 ? -5.628 -7.476 -14.870 1.00 90.50 85 PRO A O 1
ATOM 701 N N . LEU A 1 86 ? -4.808 -9.545 -15.132 1.00 87.88 86 LEU A N 1
ATOM 702 C CA . LEU A 1 86 ? -5.563 -10.181 -14.045 1.00 87.88 86 LEU A CA 1
ATOM 703 C C . LEU A 1 86 ? -4.740 -10.397 -12.766 1.00 87.88 86 LEU A C 1
ATOM 705 O O . LEU A 1 86 ? -5.189 -11.127 -11.882 1.00 87.88 86 LEU A O 1
ATOM 709 N N . VAL A 1 87 ? -3.558 -9.782 -12.668 1.00 86.19 87 VAL A N 1
ATOM 710 C CA . VAL A 1 87 ? -2.724 -9.805 -11.457 1.00 86.19 87 VAL A CA 1
ATOM 711 C C . VAL A 1 87 ? -3.521 -9.322 -10.251 1.00 86.19 87 VAL A C 1
ATOM 713 O O . VAL A 1 87 ? -4.240 -8.325 -10.312 1.00 86.19 87 VAL A O 1
ATOM 716 N N . GLU A 1 88 ? -3.385 -10.066 -9.157 1.00 90.38 88 GLU A N 1
ATOM 717 C CA . GLU A 1 88 ? -4.062 -9.817 -7.890 1.00 90.38 88 GLU A CA 1
ATOM 718 C C . GLU A 1 88 ? -3.131 -9.206 -6.848 1.00 90.38 88 GLU A C 1
ATOM 720 O O . GLU A 1 88 ? -3.587 -8.394 -6.046 1.00 90.38 88 GLU A O 1
ATOM 725 N N . GLU A 1 89 ? -1.845 -9.553 -6.859 1.00 89.00 89 GLU A N 1
ATOM 726 C CA . GLU A 1 89 ? -0.866 -8.989 -5.928 1.00 89.00 89 GLU A CA 1
ATOM 727 C C . GLU A 1 89 ? 0.336 -8.465 -6.706 1.00 89.00 89 GLU A C 1
ATOM 729 O O . GLU A 1 89 ? 0.814 -9.123 -7.621 1.00 89.00 89 GLU A O 1
ATOM 734 N N . LEU A 1 90 ? 0.803 -7.270 -6.377 1.00 89.44 90 LEU A N 1
ATOM 735 C CA . LEU A 1 90 ? 1.920 -6.621 -7.046 1.00 89.44 90 LEU A CA 1
ATOM 736 C C . LEU A 1 90 ? 2.826 -5.993 -5.993 1.00 89.44 90 LEU A C 1
ATOM 738 O O . LEU A 1 90 ? 2.354 -5.198 -5.199 1.00 89.44 90 LEU A O 1
ATOM 742 N N . SER A 1 91 ? 4.110 -6.309 -5.995 1.00 88.25 91 SER A N 1
ATOM 743 C CA . SER A 1 91 ? 5.168 -5.545 -5.347 1.00 88.25 91 SER A CA 1
ATOM 744 C C . SER A 1 91 ? 5.970 -4.876 -6.435 1.00 88.25 91 SER A C 1
ATOM 746 O O . SER A 1 91 ? 6.393 -5.566 -7.343 1.00 88.25 91 SER A O 1
ATOM 748 N N . LEU A 1 92 ? 6.178 -3.573 -6.403 1.00 87.31 92 LEU A N 1
ATOM 749 C CA . LEU A 1 92 ? 6.894 -2.864 -7.451 1.00 87.31 92 LEU A CA 1
ATOM 750 C C . LEU A 1 92 ? 7.856 -1.876 -6.823 1.00 87.31 92 LEU A C 1
ATOM 752 O O . LEU A 1 92 ? 7.428 -0.919 -6.180 1.00 87.31 92 LEU A O 1
ATOM 756 N N . GLN A 1 93 ? 9.140 -2.042 -7.108 1.00 85.44 93 GLN A N 1
ATOM 757 C CA . GLN A 1 93 ? 10.075 -0.948 -6.944 1.00 85.44 93 GLN A CA 1
ATOM 758 C C . GLN A 1 93 ? 9.939 0.059 -8.081 1.00 85.44 93 GLN A C 1
ATOM 760 O O . GLN A 1 93 ? 10.116 -0.251 -9.261 1.00 85.44 93 GLN A O 1
ATOM 765 N N . VAL A 1 94 ? 9.602 1.289 -7.716 1.00 85.19 94 VAL A N 1
ATOM 766 C CA . VAL A 1 94 ? 9.293 2.357 -8.659 1.00 85.19 94 VAL A CA 1
ATOM 767 C C . VAL A 1 94 ? 10.592 3.057 -9.049 1.00 85.19 94 VAL A C 1
ATOM 769 O O . VAL A 1 94 ? 11.087 3.935 -8.346 1.00 85.19 94 VAL A O 1
ATOM 772 N N . LEU A 1 95 ? 11.162 2.653 -10.187 1.00 82.94 95 LEU A N 1
ATOM 773 C CA . LEU A 1 95 ? 12.364 3.287 -10.745 1.00 82.94 95 LEU A CA 1
ATOM 774 C C . LEU A 1 95 ? 12.060 4.534 -11.589 1.00 82.94 95 LEU A C 1
ATOM 776 O O . LEU A 1 95 ? 12.946 5.365 -11.794 1.00 82.94 95 LEU A O 1
ATOM 780 N N . HIS A 1 96 ? 10.835 4.637 -12.109 1.00 86.12 96 HIS A N 1
ATOM 781 C CA . HIS A 1 96 ? 10.390 5.719 -12.983 1.00 86.12 96 HIS A CA 1
ATOM 782 C C . HIS A 1 96 ? 8.885 5.944 -12.817 1.00 86.12 96 HIS A C 1
ATOM 784 O O . HIS A 1 96 ? 8.111 5.007 -12.982 1.00 86.12 96 HIS A O 1
ATOM 790 N N . LYS A 1 97 ? 8.446 7.176 -12.547 1.00 87.38 97 LYS A N 1
ATOM 791 C CA . LYS A 1 97 ? 7.036 7.492 -12.242 1.00 87.38 97 LYS A CA 1
ATOM 792 C C . LYS A 1 97 ? 6.039 7.050 -13.324 1.00 87.38 97 LYS A C 1
ATOM 794 O O . LYS A 1 97 ? 4.972 6.530 -13.010 1.00 87.38 97 LYS A O 1
ATOM 799 N N . ASP A 1 98 ? 6.428 7.145 -14.597 1.00 90.12 98 ASP A N 1
ATOM 800 C CA . ASP A 1 98 ? 5.599 6.724 -15.736 1.00 90.12 98 ASP A CA 1
ATOM 801 C C . ASP A 1 98 ? 5.272 5.223 -15.749 1.00 90.12 98 ASP A C 1
ATOM 803 O O . ASP A 1 98 ? 4.423 4.795 -16.525 1.00 90.12 98 ASP A O 1
ATOM 807 N N . CYS A 1 99 ? 5.890 4.390 -14.907 1.00 89.25 99 CYS A N 1
ATOM 808 C CA . CYS A 1 99 ? 5.439 3.009 -14.782 1.00 89.25 99 CYS A CA 1
ATOM 809 C C . CYS A 1 99 ? 4.075 2.898 -14.078 1.00 89.25 99 CYS A C 1
ATOM 811 O O . CYS A 1 99 ? 3.298 1.986 -14.365 1.00 89.25 99 CYS A O 1
ATOM 813 N N . LEU A 1 100 ? 3.752 3.842 -13.188 1.00 91.56 100 LEU A N 1
ATOM 814 C CA . LEU A 1 100 ? 2.541 3.822 -12.366 1.00 91.56 100 LEU A CA 1
ATOM 815 C C . LEU A 1 100 ? 1.274 3.966 -13.215 1.00 91.56 100 LEU A C 1
ATOM 817 O O . LEU A 1 100 ? 0.305 3.243 -12.996 1.00 91.56 100 LEU A O 1
ATOM 821 N N . GLN A 1 101 ? 1.302 4.805 -14.256 1.00 93.75 101 GLN A N 1
ATOM 822 C CA . GLN A 1 101 ? 0.171 4.970 -15.185 1.00 93.75 101 GLN A CA 1
ATOM 823 C C . GLN A 1 101 ? -0.186 3.688 -15.948 1.00 93.75 101 GLN A C 1
ATOM 825 O O . GLN A 1 101 ? -1.288 3.584 -16.485 1.00 93.75 101 GLN A O 1
ATOM 830 N N . HIS A 1 102 ? 0.712 2.705 -16.039 1.00 94.69 102 HIS A N 1
ATOM 831 C CA . HIS A 1 102 ? 0.388 1.433 -16.679 1.00 94.69 102 HIS A CA 1
ATOM 832 C C . HIS A 1 102 ? -0.413 0.527 -15.740 1.00 94.69 102 HIS A C 1
ATOM 834 O O . HIS A 1 102 ? -1.285 -0.202 -16.211 1.00 94.69 102 HIS A O 1
ATOM 840 N N . LEU A 1 103 ? -0.215 0.640 -14.421 1.00 94.31 103 LEU A N 1
ATOM 841 C CA . LEU A 1 103 ? -0.865 -0.207 -13.414 1.00 94.31 103 LEU A CA 1
ATOM 842 C C . LEU A 1 103 ? -2.392 -0.053 -13.376 1.00 94.31 103 LEU A C 1
ATOM 844 O O . LEU A 1 103 ? -3.084 -0.999 -13.010 1.00 94.31 103 LEU A O 1
ATOM 848 N N . ARG A 1 104 ? -2.943 1.078 -13.841 1.00 95.31 104 ARG A N 1
ATOM 849 C CA . ARG A 1 104 ? -4.401 1.291 -13.963 1.00 95.31 104 ARG A CA 1
ATOM 850 C C . ARG A 1 104 ? -5.110 0.281 -14.872 1.00 95.31 104 ARG A C 1
ATOM 852 O O . ARG A 1 104 ? -6.326 0.141 -14.819 1.00 95.31 104 ARG A O 1
ATOM 859 N N . ARG A 1 105 ? -4.362 -0.414 -15.737 1.00 95.25 105 ARG A N 1
ATOM 860 C CA . ARG A 1 105 ? -4.895 -1.443 -16.643 1.00 95.25 105 ARG A CA 1
ATOM 861 C C . ARG A 1 105 ? -5.102 -2.796 -15.949 1.00 95.25 105 ARG A C 1
ATOM 863 O O . ARG A 1 105 ? -5.734 -3.674 -16.536 1.00 95.25 105 ARG A O 1
ATOM 870 N N . LEU A 1 106 ? -4.578 -2.971 -14.732 1.00 93.75 106 LEU A N 1
ATOM 871 C CA . LEU A 1 106 ? -4.784 -4.168 -13.921 1.00 93.75 106 LEU A CA 1
ATOM 872 C C . LEU A 1 106 ? -6.214 -4.189 -13.384 1.00 93.75 106 LEU A C 1
ATOM 874 O O . LEU A 1 106 ? -6.634 -3.268 -12.689 1.00 93.75 106 LEU A O 1
ATOM 878 N N . LYS A 1 107 ? -6.949 -5.258 -13.695 1.00 93.56 107 LYS A N 1
ATOM 879 C CA . LYS A 1 107 ? -8.399 -5.368 -13.462 1.00 93.56 107 LYS A CA 1
ATOM 880 C C . LYS A 1 107 ? -8.775 -6.032 -12.137 1.00 93.56 107 LYS A C 1
ATOM 882 O O . LYS A 1 107 ? -9.955 -6.085 -11.799 1.00 93.56 107 LYS A O 1
ATOM 887 N N . ARG A 1 108 ? -7.816 -6.674 -11.459 1.00 93.75 108 ARG A N 1
ATOM 888 C CA . ARG A 1 108 ? -8.071 -7.507 -10.266 1.00 93.75 108 ARG A CA 1
ATOM 889 C C . ARG A 1 108 ? -7.080 -7.263 -9.131 1.00 93.75 108 ARG A C 1
ATOM 891 O O . ARG A 1 108 ? -7.044 -8.052 -8.186 1.00 93.75 108 ARG A O 1
ATOM 898 N N . LEU A 1 109 ? -6.301 -6.186 -9.211 1.00 94.06 109 LEU A N 1
ATOM 899 C CA . LEU A 1 109 ? -5.241 -5.921 -8.250 1.00 94.06 109 LEU A CA 1
ATOM 900 C C . LEU A 1 109 ? -5.846 -5.611 -6.878 1.00 94.06 109 LEU A C 1
ATOM 902 O O . LEU A 1 109 ? -6.513 -4.596 -6.703 1.00 94.06 109 LEU A O 1
ATOM 906 N N . ASN A 1 110 ? -5.600 -6.485 -5.908 1.00 95.69 110 ASN A N 1
ATOM 907 C CA . ASN A 1 110 ? -6.103 -6.360 -4.545 1.00 95.69 110 ASN A CA 1
ATOM 908 C C . ASN A 1 110 ? -5.001 -6.157 -3.502 1.00 95.69 110 ASN A C 1
ATOM 910 O O . ASN A 1 110 ? -5.302 -5.670 -2.413 1.00 95.69 110 ASN A O 1
ATOM 914 N N . SER A 1 111 ? -3.749 -6.476 -3.822 1.00 94.50 111 SER A N 1
ATOM 915 C CA . SER A 1 111 ? -2.599 -6.242 -2.954 1.00 94.50 111 SER A CA 1
ATOM 916 C C . SER A 1 111 ? -1.519 -5.495 -3.719 1.00 94.50 111 SER A C 1
ATOM 918 O O . SER A 1 111 ? -1.099 -5.947 -4.778 1.00 94.50 111 SER A O 1
ATOM 920 N N . LEU A 1 112 ? -1.079 -4.353 -3.204 1.00 93.88 112 LEU A N 1
ATOM 921 C CA . LEU A 1 112 ? -0.046 -3.536 -3.823 1.00 93.88 112 LEU A CA 1
ATOM 922 C C . LEU A 1 112 ? 1.025 -3.175 -2.795 1.00 93.88 112 LEU A C 1
ATOM 924 O O . LEU A 1 112 ? 0.715 -2.605 -1.757 1.00 93.88 112 LEU A O 1
ATOM 928 N N . VAL A 1 113 ? 2.279 -3.476 -3.097 1.00 92.38 113 VAL A N 1
ATOM 929 C CA . VAL A 1 113 ? 3.466 -3.029 -2.374 1.00 92.38 113 VAL A CA 1
ATOM 930 C C . VAL A 1 113 ? 4.240 -2.118 -3.324 1.00 92.38 113 VAL A C 1
ATOM 932 O O . VAL A 1 113 ? 4.538 -2.510 -4.446 1.00 92.38 113 VAL A O 1
ATOM 935 N N . LEU A 1 114 ? 4.521 -0.886 -2.920 1.00 90.62 114 LEU A N 1
ATOM 936 C CA . LEU A 1 114 ? 5.319 0.061 -3.694 1.00 90.62 114 LEU A CA 1
ATOM 937 C C . LEU A 1 114 ? 6.585 0.394 -2.919 1.00 90.62 114 LEU A C 1
ATOM 939 O O . LEU A 1 114 ? 6.503 0.828 -1.773 1.00 90.62 114 LEU A O 1
ATOM 943 N N . GLU A 1 115 ? 7.739 0.232 -3.554 1.00 87.25 115 GLU A N 1
ATOM 944 C CA . GLU A 1 115 ? 9.022 0.688 -3.026 1.00 87.25 115 GLU A CA 1
ATOM 945 C C . GLU A 1 115 ? 9.488 1.901 -3.833 1.00 87.25 115 GLU A C 1
ATOM 947 O O . GLU A 1 115 ? 10.035 1.785 -4.931 1.00 87.25 115 GLU A O 1
ATOM 952 N N . CYS A 1 116 ? 9.241 3.094 -3.302 1.00 82.50 116 CYS A N 1
ATOM 953 C CA . CYS A 1 116 ? 9.511 4.368 -3.964 1.00 82.50 116 CYS A CA 1
ATOM 954 C C . CYS A 1 116 ? 10.916 4.888 -3.621 1.00 82.50 116 CYS A C 1
ATOM 956 O O . CYS A 1 116 ? 11.082 6.018 -3.168 1.00 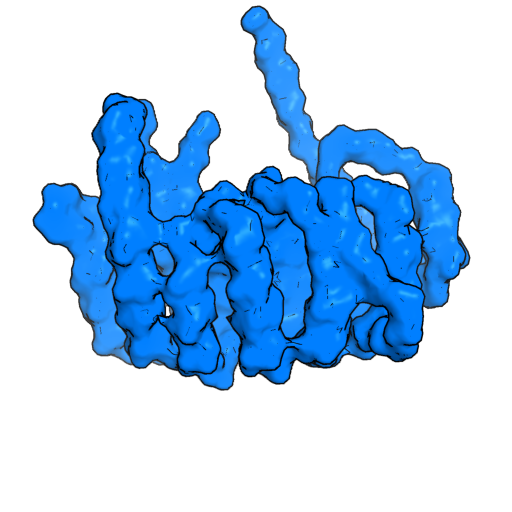82.50 116 CYS A O 1
ATOM 958 N N . THR A 1 117 ? 11.941 4.055 -3.811 1.00 73.69 117 THR A N 1
ATOM 959 C CA . THR A 1 117 ? 13.329 4.360 -3.417 1.00 73.69 117 THR A CA 1
ATOM 960 C C . THR A 1 117 ? 14.007 5.402 -4.310 1.00 73.69 117 THR A C 1
ATOM 962 O O . THR A 1 117 ? 14.895 6.110 -3.846 1.00 73.69 117 THR A O 1
ATOM 965 N N . PHE A 1 118 ? 13.596 5.545 -5.574 1.00 65.69 118 PHE A N 1
ATOM 966 C CA . PHE A 1 118 ? 14.246 6.445 -6.542 1.00 65.69 118 PHE A CA 1
ATOM 967 C C . PHE A 1 118 ? 13.306 7.447 -7.204 1.00 65.69 118 PHE A C 1
ATOM 969 O O . PHE A 1 118 ? 13.699 8.096 -8.177 1.00 65.69 118 PHE A O 1
ATOM 976 N N . CYS A 1 119 ? 12.082 7.571 -6.698 1.00 60.47 119 CYS A N 1
ATOM 977 C CA . CYS A 1 119 ? 11.207 8.648 -7.116 1.00 60.47 119 CYS A CA 1
ATOM 978 C C . CYS A 1 119 ? 11.787 9.961 -6.600 1.00 60.47 119 CYS A C 1
ATOM 980 O O . CYS A 1 119 ? 11.948 10.162 -5.398 1.00 60.47 119 CYS A O 1
ATOM 982 N N . ASP A 1 120 ? 12.093 10.856 -7.528 1.00 67.31 120 ASP A N 1
ATOM 983 C CA . ASP A 1 120 ? 12.112 12.273 -7.224 1.00 67.31 120 ASP A CA 1
ATOM 984 C C . ASP A 1 120 ? 10.749 12.697 -6.650 1.00 67.31 120 ASP A C 1
ATOM 986 O O . ASP A 1 120 ? 9.752 11.978 -6.757 1.00 67.31 120 ASP A O 1
ATOM 990 N N . ASP A 1 121 ? 10.697 13.882 -6.040 1.00 62.12 121 ASP A N 1
ATOM 991 C CA . ASP A 1 121 ? 9.496 14.445 -5.403 1.00 62.12 121 ASP A CA 1
ATOM 992 C C . ASP A 1 121 ? 8.216 14.361 -6.257 1.00 62.12 121 ASP A C 1
ATOM 994 O O . ASP A 1 121 ? 7.113 14.412 -5.713 1.00 62.12 121 ASP A O 1
ATOM 998 N N . LEU A 1 122 ? 8.358 14.245 -7.581 1.00 62.44 122 LEU A N 1
ATOM 999 C CA . LEU A 1 122 ? 7.261 14.079 -8.524 1.00 62.44 122 LEU A CA 1
ATOM 1000 C C . LEU A 1 122 ? 6.520 12.757 -8.289 1.00 62.44 122 LEU A C 1
ATOM 1002 O O . LEU A 1 122 ? 5.315 12.797 -8.062 1.00 62.44 122 LEU A O 1
ATOM 1006 N N . GLY A 1 123 ? 7.239 11.628 -8.201 1.00 71.75 123 GLY A N 1
ATOM 1007 C CA . GLY A 1 123 ? 6.659 10.276 -8.178 1.00 71.75 123 GLY A CA 1
ATOM 1008 C C . GLY A 1 123 ? 5.646 10.009 -7.061 1.00 71.75 123 GLY A C 1
ATOM 1009 O O . GLY A 1 123 ? 4.808 9.112 -7.177 1.00 71.75 123 GLY A O 1
ATOM 1010 N N . VAL A 1 124 ? 5.696 10.794 -5.984 1.00 79.00 124 VAL A N 1
ATOM 1011 C CA . VAL A 1 124 ? 4.750 10.730 -4.865 1.00 79.00 124 VAL A CA 1
ATOM 1012 C C . VAL A 1 124 ? 3.340 11.078 -5.329 1.00 79.00 124 VAL A C 1
ATOM 1014 O O . VAL A 1 124 ? 2.398 10.333 -5.063 1.00 79.00 124 VAL A O 1
ATOM 1017 N N . ASP A 1 125 ? 3.194 12.182 -6.058 1.00 84.69 125 ASP A N 1
ATOM 1018 C CA . ASP A 1 125 ? 1.892 12.678 -6.493 1.00 84.69 125 ASP A CA 1
ATOM 1019 C C . ASP A 1 125 ? 1.269 11.707 -7.510 1.00 84.69 125 ASP A C 1
ATOM 1021 O O . ASP A 1 125 ? 0.078 11.393 -7.420 1.00 84.69 125 ASP A O 1
ATOM 1025 N N . GLU A 1 126 ? 2.075 11.123 -8.407 1.00 88.44 126 GLU A N 1
ATOM 1026 C CA . GLU A 1 126 ? 1.590 10.083 -9.317 1.00 88.44 126 GLU A CA 1
ATOM 1027 C C . GLU A 1 126 ? 1.223 8.774 -8.596 1.00 88.44 126 GLU A C 1
ATOM 1029 O O . GLU A 1 126 ? 0.247 8.132 -8.991 1.00 88.44 126 GLU A O 1
ATOM 1034 N N . CYS A 1 127 ? 1.915 8.393 -7.512 1.00 88.56 127 CYS A N 1
ATOM 1035 C CA . CYS A 1 127 ? 1.503 7.251 -6.680 1.00 88.56 127 CYS A CA 1
ATOM 1036 C C . CYS A 1 127 ? 0.093 7.458 -6.121 1.00 88.56 127 CYS A C 1
ATOM 1038 O O . CYS A 1 127 ? -0.755 6.571 -6.221 1.00 88.56 127 CYS A O 1
ATOM 1040 N N . PHE A 1 128 ? -0.188 8.633 -5.557 1.00 87.62 128 PHE A N 1
ATOM 1041 C CA . PHE A 1 128 ? -1.504 8.920 -4.986 1.00 87.62 128 PHE A CA 1
ATOM 1042 C C . PHE A 1 128 ? -2.583 9.119 -6.053 1.00 87.62 128 PHE A C 1
ATOM 1044 O O . PHE A 1 128 ? -3.725 8.706 -5.838 1.00 87.62 128 PHE A O 1
ATOM 1051 N N . SER A 1 129 ? -2.224 9.662 -7.220 1.00 91.62 129 SER A N 1
ATOM 1052 C CA . SER A 1 129 ? -3.113 9.703 -8.384 1.00 91.62 129 SER A CA 1
ATOM 1053 C C . SER A 1 129 ? -3.509 8.292 -8.822 1.00 91.62 129 SER A C 1
ATOM 1055 O O . SER A 1 129 ? -4.698 8.011 -8.983 1.00 91.62 129 SER A O 1
ATOM 1057 N N . LEU A 1 130 ? -2.539 7.374 -8.925 1.00 93.00 130 LEU A N 1
ATOM 1058 C CA . LEU A 1 130 ? -2.802 5.969 -9.232 1.00 93.00 130 LEU A CA 1
ATOM 1059 C C . LEU A 1 130 ? -3.750 5.352 -8.204 1.00 93.00 130 LEU A C 1
ATOM 1061 O O . LEU A 1 130 ? -4.722 4.711 -8.601 1.00 93.00 130 LEU A O 1
ATOM 1065 N N . LEU A 1 131 ? -3.509 5.556 -6.902 1.00 92.81 131 LEU A N 1
ATOM 1066 C CA . LEU A 1 131 ? -4.398 5.038 -5.858 1.00 92.81 131 LEU A CA 1
ATOM 1067 C C . LEU A 1 131 ? -5.840 5.501 -6.070 1.00 92.81 131 LEU A C 1
ATOM 1069 O O . LEU A 1 131 ? -6.742 4.692 -5.901 1.00 92.81 131 LEU A O 1
ATOM 1073 N N . GLY A 1 132 ? -6.070 6.743 -6.503 1.00 93.00 132 GLY A N 1
ATOM 1074 C CA . GLY A 1 132 ? -7.404 7.229 -6.866 1.00 93.00 132 GLY A CA 1
ATOM 1075 C C . GLY A 1 132 ? -8.087 6.413 -7.971 1.00 93.00 132 GLY A C 1
ATOM 1076 O O . GLY A 1 132 ? -9.292 6.169 -7.896 1.00 93.00 132 GLY A O 1
ATOM 1077 N N . GLU A 1 133 ? -7.327 5.933 -8.955 1.00 94.75 133 GLU A N 1
ATOM 1078 C CA . GLU A 1 133 ? -7.832 5.124 -10.072 1.00 94.75 133 GLU A CA 1
ATOM 1079 C C . GLU A 1 133 ? -8.091 3.662 -9.668 1.00 94.75 133 GLU A C 1
ATOM 1081 O O . GLU A 1 133 ? -9.135 3.093 -9.998 1.00 94.75 133 GLU A O 1
ATOM 1086 N N . ILE A 1 134 ? -7.179 3.052 -8.902 1.00 94.62 134 ILE A N 1
ATOM 1087 C CA . ILE A 1 134 ? -7.253 1.628 -8.518 1.00 94.62 134 ILE A CA 1
ATOM 1088 C C . ILE A 1 134 ? -7.877 1.385 -7.137 1.00 94.62 134 ILE A C 1
ATOM 1090 O O . ILE A 1 134 ? -7.919 0.255 -6.652 1.00 94.62 134 ILE A O 1
ATOM 1094 N N . ARG A 1 135 ? -8.390 2.423 -6.478 1.00 93.75 135 ARG A N 1
ATOM 1095 C CA . ARG A 1 135 ? -8.863 2.341 -5.088 1.00 93.75 135 ARG A CA 1
ATOM 1096 C C . ARG A 1 135 ? -9.912 1.274 -4.805 1.00 93.75 135 ARG A C 1
ATOM 1098 O O . ARG A 1 135 ? -9.925 0.681 -3.732 1.00 93.75 135 ARG A O 1
ATOM 1105 N N . HIS A 1 136 ? -10.815 1.049 -5.754 1.00 94.25 136 HIS A N 1
ATOM 1106 C CA . HIS A 1 136 ? -11.981 0.193 -5.562 1.00 94.25 136 HIS A CA 1
ATOM 1107 C C . HIS A 1 136 ? -11.601 -1.293 -5.467 1.00 94.25 136 HIS A C 1
ATOM 1109 O O . HIS A 1 136 ? -12.316 -2.065 -4.828 1.00 94.25 136 HIS A O 1
ATOM 1115 N N . GLN A 1 137 ? -10.470 -1.679 -6.067 1.00 95.56 137 GLN A N 1
ATOM 1116 C CA . GLN A 1 137 ? -9.974 -3.055 -6.098 1.00 95.56 137 GLN A CA 1
ATOM 1117 C C . GLN A 1 137 ? -9.005 -3.384 -4.950 1.00 95.56 137 GLN A C 1
ATOM 1119 O O . GLN A 1 137 ? -8.928 -4.543 -4.535 1.00 95.56 137 GLN A O 1
ATOM 1124 N N . LEU A 1 138 ? -8.320 -2.381 -4.388 1.00 96.31 138 LEU A N 1
ATOM 1125 C CA . LEU A 1 138 ? -7.300 -2.581 -3.358 1.00 96.31 138 LEU A CA 1
ATOM 1126 C C . LEU A 1 138 ? -7.879 -2.963 -1.986 1.00 96.31 138 LEU A C 1
ATOM 1128 O O . LEU A 1 138 ? -8.763 -2.306 -1.438 1.00 96.31 138 LEU A O 1
ATOM 1132 N N . LYS A 1 139 ? -7.292 -4.009 -1.399 1.00 97.38 139 LYS A N 1
ATOM 1133 C CA . LYS A 1 139 ? -7.508 -4.475 -0.020 1.00 97.38 139 LYS A CA 1
ATOM 1134 C C . LYS A 1 139 ? -6.247 -4.385 0.828 1.00 97.38 139 LYS A C 1
ATOM 1136 O O . LYS A 1 139 ? -6.339 -4.195 2.040 1.00 97.38 139 LYS A O 1
ATOM 1141 N N . HIS A 1 140 ? -5.079 -4.530 0.219 1.00 96.88 140 HIS A N 1
ATOM 1142 C CA . HIS A 1 140 ? -3.795 -4.460 0.898 1.00 96.88 140 HIS A CA 1
ATOM 1143 C C . HIS A 1 140 ? -2.909 -3.457 0.168 1.00 96.88 140 HIS A C 1
ATOM 1145 O O . HIS A 1 140 ? -2.753 -3.532 -1.047 1.00 96.88 140 HIS A O 1
ATOM 1151 N N . LEU A 1 141 ? -2.362 -2.504 0.910 1.00 95.62 141 LEU A N 1
ATOM 1152 C CA . LEU A 1 141 ? -1.459 -1.493 0.385 1.00 95.62 141 LEU A CA 1
ATOM 1153 C C . LEU A 1 141 ? -0.258 -1.401 1.312 1.00 95.62 141 LEU A C 1
ATOM 1155 O O . LEU A 1 141 ? -0.441 -1.237 2.513 1.00 95.62 141 LEU A O 1
ATOM 1159 N N . VAL A 1 142 ? 0.948 -1.484 0.770 1.00 93.19 142 VAL A N 1
ATOM 1160 C CA . VAL A 1 142 ? 2.191 -1.179 1.473 1.00 93.19 142 VAL A CA 1
ATOM 1161 C C . VAL A 1 142 ? 2.950 -0.154 0.647 1.00 93.19 142 VAL A C 1
ATOM 1163 O O . VAL A 1 142 ? 3.113 -0.332 -0.554 1.00 93.19 142 VAL A O 1
ATOM 1166 N N . ILE A 1 143 ? 3.399 0.927 1.271 1.00 91.12 143 ILE A N 1
ATOM 1167 C CA . ILE A 1 143 ? 4.229 1.941 0.622 1.00 91.12 143 ILE A CA 1
ATOM 1168 C C . ILE A 1 143 ? 5.499 2.091 1.453 1.00 91.12 143 ILE A C 1
ATOM 1170 O O . ILE A 1 143 ? 5.430 2.457 2.627 1.00 91.12 143 ILE A O 1
ATOM 1174 N N . ASN A 1 144 ? 6.646 1.791 0.848 1.00 88.31 144 ASN A N 1
ATOM 1175 C CA . ASN A 1 144 ? 7.962 2.111 1.381 1.00 88.31 144 ASN A CA 1
ATOM 1176 C C . ASN A 1 144 ? 8.500 3.352 0.665 1.00 88.31 144 ASN A C 1
ATOM 1178 O O . ASN A 1 144 ? 8.526 3.427 -0.564 1.00 88.31 144 ASN A O 1
ATOM 1182 N N . SER A 1 145 ? 8.884 4.341 1.459 1.00 80.69 145 SER A N 1
ATOM 1183 C CA . SER A 1 145 ? 9.055 5.726 1.058 1.00 80.69 145 SER A CA 1
ATOM 1184 C C . SER A 1 145 ? 10.341 6.318 1.654 1.00 80.69 145 SER A C 1
ATOM 1186 O O . SER A 1 145 ? 10.359 7.471 2.086 1.00 80.69 145 SER A O 1
ATOM 1188 N N . SER A 1 146 ? 11.417 5.529 1.655 1.00 76.06 146 SER A N 1
ATOM 1189 C CA . SER A 1 146 ? 12.708 5.817 2.300 1.00 76.06 146 SER A CA 1
ATOM 1190 C C . SER A 1 146 ? 13.332 7.186 1.995 1.00 76.06 146 SER A C 1
ATOM 1192 O O . SER A 1 146 ? 14.076 7.723 2.811 1.00 76.06 146 SER A O 1
ATOM 1194 N N . ASN A 1 147 ? 13.009 7.785 0.845 1.00 68.00 147 ASN A N 1
ATOM 1195 C CA . ASN A 1 147 ? 13.613 9.035 0.372 1.00 68.00 147 ASN A CA 1
ATOM 1196 C C . ASN A 1 147 ? 12.627 10.203 0.228 1.00 68.00 147 ASN A C 1
ATOM 1198 O O . ASN A 1 147 ? 12.972 11.241 -0.338 1.00 68.00 147 ASN A O 1
ATOM 1202 N N . ILE A 1 148 ? 11.400 10.066 0.730 1.00 65.56 148 ILE A N 1
ATOM 1203 C CA . ILE A 1 148 ? 10.396 11.119 0.587 1.00 65.56 148 ILE A CA 1
ATOM 1204 C C . ILE A 1 148 ? 10.504 12.065 1.786 1.00 65.56 148 ILE A C 1
ATOM 1206 O O . ILE A 1 148 ? 10.030 11.791 2.886 1.00 65.56 148 ILE A O 1
ATOM 1210 N N . ASN A 1 149 ? 11.095 13.237 1.548 1.00 70.31 149 ASN A N 1
ATOM 1211 C CA . ASN A 1 149 ? 11.083 14.356 2.500 1.00 70.31 149 ASN A CA 1
ATOM 1212 C C . ASN A 1 149 ? 9.692 15.008 2.630 1.00 70.31 149 ASN A C 1
ATOM 1214 O O . ASN A 1 149 ? 9.496 15.929 3.427 1.00 70.31 149 ASN A O 1
ATOM 1218 N N . ARG A 1 150 ? 8.717 14.563 1.832 1.00 75.00 150 ARG A N 1
ATOM 1219 C CA . ARG A 1 150 ? 7.332 15.022 1.900 1.00 75.00 150 ARG A CA 1
ATOM 1220 C C . ARG A 1 150 ? 6.540 14.252 2.950 1.00 75.00 150 ARG A C 1
ATOM 1222 O O . ARG A 1 150 ? 6.769 13.084 3.242 1.00 75.00 150 ARG A O 1
ATOM 1229 N N . ARG A 1 151 ? 5.532 14.933 3.482 1.00 83.19 151 ARG A N 1
ATOM 1230 C CA . ARG A 1 151 ? 4.552 14.333 4.382 1.00 83.19 151 ARG A CA 1
ATOM 1231 C C . ARG A 1 151 ? 3.693 13.328 3.628 1.00 83.19 151 ARG A C 1
ATOM 1233 O O . ARG A 1 151 ? 3.105 13.677 2.606 1.00 83.19 151 ARG A O 1
ATOM 1240 N N . PHE A 1 152 ? 3.549 12.128 4.175 1.00 85.56 152 PHE A N 1
ATOM 1241 C CA . PHE A 1 152 ? 2.676 11.112 3.603 1.00 85.56 152 PHE A CA 1
ATOM 1242 C C . PHE A 1 152 ? 1.210 11.556 3.676 1.00 85.56 152 PHE A C 1
ATOM 1244 O O . PHE A 1 152 ? 0.709 11.803 4.779 1.00 85.56 152 PHE A O 1
ATOM 1251 N N . PRO A 1 153 ? 0.505 11.680 2.539 1.00 88.06 153 PRO A N 1
ATOM 1252 C CA . PRO A 1 153 ? -0.879 12.130 2.480 1.00 88.06 153 PRO A CA 1
ATOM 1253 C C . PRO A 1 153 ? -1.839 11.006 2.875 1.00 88.06 153 PRO A C 1
ATOM 1255 O O . PRO A 1 153 ? -2.582 10.456 2.061 1.00 88.06 153 PRO A O 1
ATOM 1258 N N . LEU A 1 154 ? -1.842 10.673 4.167 1.00 88.88 154 LEU A N 1
ATOM 1259 C CA . LEU A 1 154 ? -2.724 9.658 4.737 1.00 88.88 154 LEU A CA 1
ATOM 1260 C C . LEU A 1 154 ? -4.197 9.962 4.447 1.00 88.88 154 LEU A C 1
ATOM 1262 O O . LEU A 1 154 ? -4.969 9.046 4.183 1.00 88.88 154 LEU A O 1
ATOM 1266 N N . ASN A 1 155 ? -4.572 11.243 4.436 1.00 88.06 155 ASN A N 1
ATOM 1267 C CA . ASN A 1 155 ? -5.908 11.688 4.050 1.00 88.06 155 ASN A CA 1
ATOM 1268 C C . ASN A 1 155 ? -6.308 11.197 2.652 1.00 88.06 155 ASN A C 1
ATOM 1270 O O . ASN A 1 155 ? -7.407 10.685 2.477 1.00 88.06 155 ASN A O 1
ATOM 1274 N N . VAL A 1 156 ? -5.396 11.258 1.679 1.00 89.38 156 VAL A N 1
ATOM 1275 C CA . VAL A 1 156 ? -5.661 10.798 0.311 1.00 89.38 156 VAL A CA 1
ATOM 1276 C C . VAL A 1 156 ? -5.847 9.282 0.274 1.00 89.38 156 VAL A C 1
ATOM 1278 O O . VAL A 1 156 ? -6.698 8.790 -0.465 1.00 89.38 156 VAL A O 1
ATOM 1281 N N . VAL A 1 157 ? -5.109 8.528 1.095 1.00 91.62 157 VAL A N 1
ATOM 1282 C CA . VAL A 1 157 ? -5.291 7.071 1.214 1.00 91.62 157 VAL A CA 1
ATOM 1283 C C . VAL A 1 157 ? -6.641 6.734 1.841 1.00 91.62 157 VAL A C 1
ATOM 1285 O O . VAL A 1 157 ? -7.342 5.873 1.312 1.00 91.62 157 VAL A O 1
ATOM 1288 N N . ILE A 1 158 ? -7.017 7.418 2.927 1.00 90.56 158 ILE A N 1
ATOM 1289 C CA . ILE A 1 158 ? -8.311 7.241 3.605 1.00 90.56 158 ILE A CA 1
ATOM 1290 C C . ILE A 1 158 ? -9.464 7.514 2.637 1.00 90.56 158 ILE A C 1
ATOM 1292 O O . ILE A 1 158 ? -10.396 6.716 2.553 1.00 90.56 158 ILE A O 1
ATOM 1296 N N . ASP A 1 159 ? -9.395 8.630 1.911 1.00 89.25 159 ASP A N 1
ATOM 1297 C CA . ASP A 1 159 ? -10.487 9.097 1.059 1.00 89.25 159 ASP A CA 1
ATOM 1298 C C . ASP A 1 159 ? -10.641 8.248 -0.206 1.00 89.25 159 ASP A C 1
ATOM 1300 O O . ASP A 1 159 ? -11.751 8.078 -0.710 1.00 89.25 159 ASP A O 1
ATOM 1304 N N . ASN A 1 160 ? -9.542 7.690 -0.722 1.00 89.56 160 ASN A N 1
ATOM 1305 C CA . ASN A 1 160 ? -9.598 6.847 -1.905 1.00 89.56 160 ASN A CA 1
ATOM 1306 C C . ASN A 1 160 ? -9.875 5.378 -1.549 1.00 89.56 160 ASN A C 1
ATOM 1308 O O . ASN A 1 160 ? -10.791 4.779 -2.101 1.00 89.56 160 ASN A O 1
ATOM 1312 N N . CYS A 1 161 ? -9.141 4.766 -0.623 1.00 92.75 161 CYS A N 1
ATOM 1313 C CA . CYS A 1 161 ? -9.125 3.309 -0.461 1.00 92.75 161 CYS A CA 1
ATOM 1314 C C . CYS A 1 161 ? -10.178 2.795 0.543 1.00 92.75 161 CYS A C 1
ATOM 1316 O O . CYS A 1 161 ? -9.844 2.242 1.591 1.00 92.75 161 CYS A O 1
ATOM 1318 N N . GLU A 1 162 ? -11.469 2.923 0.221 1.00 91.69 162 GLU A N 1
ATOM 1319 C CA . GLU A 1 162 ? -12.579 2.529 1.116 1.00 91.69 162 GLU A CA 1
ATOM 1320 C C . GLU A 1 162 ? -12.605 1.033 1.497 1.00 91.69 162 GLU A C 1
ATOM 1322 O O . GLU A 1 162 ? -13.114 0.652 2.558 1.00 91.69 162 GLU A O 1
ATOM 1327 N N . ASN A 1 163 ? -12.041 0.178 0.638 1.00 95.00 163 ASN A N 1
ATOM 1328 C CA . ASN A 1 163 ? -12.001 -1.275 0.807 1.00 95.00 163 ASN A CA 1
ATOM 1329 C C . ASN A 1 163 ? -10.731 -1.777 1.497 1.00 95.00 163 ASN A C 1
ATOM 1331 O O . ASN A 1 163 ? -10.571 -2.988 1.665 1.00 95.00 163 ASN A O 1
ATOM 1335 N N . LEU A 1 164 ? -9.849 -0.868 1.915 1.00 96.75 164 LEU A N 1
ATOM 1336 C CA . LEU A 1 164 ? -8.550 -1.223 2.458 1.00 96.75 164 LEU A CA 1
ATOM 1337 C C . LEU A 1 164 ? -8.685 -1.957 3.798 1.00 96.75 164 LEU A C 1
ATOM 1339 O O . LEU A 1 164 ? -9.278 -1.452 4.750 1.00 96.75 164 LEU A O 1
ATOM 1343 N N . GLU A 1 165 ? -8.113 -3.156 3.867 1.00 96.69 165 GLU A N 1
ATOM 1344 C CA . GLU A 1 165 ? -8.061 -4.015 5.052 1.00 96.69 165 GLU A CA 1
ATOM 1345 C C . GLU A 1 165 ? -6.678 -4.004 5.717 1.00 96.69 165 GLU A C 1
ATOM 1347 O O . GLU A 1 165 ? -6.591 -4.125 6.943 1.00 96.69 165 GLU A O 1
ATOM 1352 N N . THR A 1 166 ? -5.613 -3.837 4.926 1.00 96.38 166 THR A N 1
ATOM 1353 C CA . THR A 1 166 ? -4.230 -3.730 5.408 1.00 96.38 166 THR A CA 1
ATOM 1354 C C . THR A 1 166 ? -3.556 -2.495 4.827 1.00 96.38 166 THR A C 1
ATOM 1356 O O . THR A 1 166 ? -3.567 -2.316 3.610 1.00 96.38 166 THR A O 1
ATOM 1359 N N . LEU A 1 167 ? -2.915 -1.705 5.686 1.00 95.25 167 LEU A N 1
ATOM 1360 C CA . LEU A 1 167 ? -2.081 -0.573 5.297 1.00 95.25 167 LEU A CA 1
ATOM 1361 C C . LEU A 1 167 ? -0.694 -0.711 5.930 1.00 95.25 167 LEU A C 1
ATOM 1363 O O . LEU A 1 167 ? -0.562 -0.740 7.150 1.00 95.25 167 LEU A O 1
ATOM 1367 N N . GLY A 1 168 ? 0.331 -0.801 5.097 1.00 93.25 168 GLY A N 1
ATOM 1368 C CA . GLY A 1 168 ? 1.728 -0.693 5.471 1.00 93.25 168 GLY A CA 1
ATOM 1369 C C . GLY A 1 168 ? 2.278 0.654 5.030 1.00 93.25 168 GLY A C 1
ATOM 1370 O O . GLY A 1 168 ? 2.154 1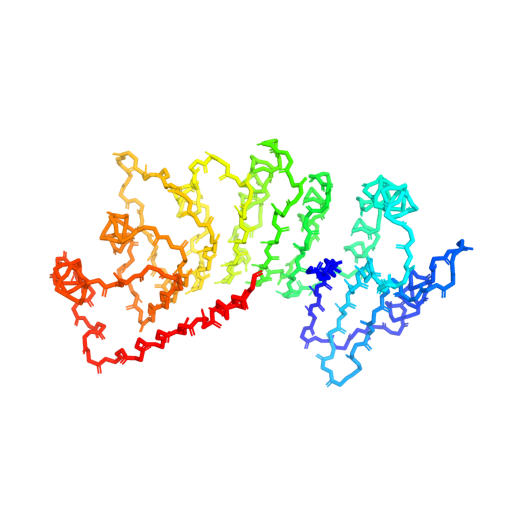.008 3.861 1.00 93.25 168 GLY A O 1
ATOM 1371 N N . VAL A 1 169 ? 2.895 1.400 5.934 1.00 89.69 169 VAL A N 1
ATOM 1372 C CA . VAL A 1 169 ? 3.677 2.574 5.562 1.00 89.69 169 VAL A CA 1
ATOM 1373 C C . VAL A 1 169 ? 5.008 2.518 6.284 1.00 89.69 169 VAL A C 1
ATOM 1375 O O . VAL A 1 169 ? 5.056 2.541 7.514 1.00 89.69 169 VAL A O 1
ATOM 1378 N N . LEU A 1 170 ? 6.072 2.367 5.506 1.00 87.12 170 LEU A N 1
ATOM 1379 C CA . LEU A 1 170 ? 7.427 2.192 6.004 1.00 87.12 170 LEU A CA 1
ATOM 1380 C C . LEU A 1 170 ? 8.239 3.464 5.756 1.00 87.12 170 LEU A C 1
ATOM 1382 O O . LEU A 1 170 ? 8.004 4.178 4.779 1.00 87.12 170 LEU A O 1
ATOM 1386 N N . GLU A 1 171 ? 9.182 3.716 6.657 1.00 82.12 171 GLU A N 1
ATOM 1387 C CA . GLU A 1 171 ? 10.148 4.812 6.604 1.00 82.12 171 GLU A CA 1
ATOM 1388 C C . GLU A 1 171 ? 9.513 6.216 6.509 1.00 82.12 171 GLU A C 1
ATOM 1390 O O . GLU A 1 171 ? 9.934 7.069 5.730 1.00 82.12 171 GLU A O 1
ATOM 1395 N N . LEU A 1 172 ? 8.483 6.488 7.323 1.00 74.69 172 LEU A N 1
ATOM 1396 C CA . LEU A 1 172 ? 7.817 7.792 7.352 1.00 74.69 172 LEU A CA 1
ATOM 1397 C C . LEU A 1 172 ? 8.503 8.806 8.265 1.00 74.69 172 LEU A C 1
ATOM 1399 O O . LEU A 1 172 ? 8.583 8.627 9.482 1.00 74.69 172 LEU A O 1
ATOM 1403 N N . THR A 1 173 ? 8.852 9.955 7.689 1.00 77.44 173 THR A N 1
ATOM 1404 C CA . THR A 1 173 ? 9.365 11.111 8.437 1.00 77.44 173 THR A CA 1
ATOM 1405 C C . THR A 1 173 ? 8.246 11.995 8.993 1.00 77.44 173 THR A C 1
ATOM 1407 O O . THR A 1 173 ? 8.351 12.486 10.117 1.00 77.44 173 THR A O 1
ATOM 1410 N N . ALA A 1 174 ? 7.155 12.188 8.243 1.00 81.50 174 ALA A N 1
ATOM 1411 C CA . ALA A 1 174 ? 6.021 13.013 8.654 1.00 81.50 174 ALA A CA 1
ATOM 1412 C C . ALA A 1 174 ? 4.720 12.639 7.915 1.00 81.50 174 ALA A C 1
ATOM 1414 O O . ALA A 1 174 ? 4.745 12.051 6.833 1.00 81.50 174 ALA A O 1
ATOM 1415 N N . ILE A 1 175 ? 3.567 13.012 8.483 1.00 80.94 175 ILE A N 1
ATOM 1416 C CA . ILE A 1 175 ? 2.235 12.674 7.952 1.00 80.94 175 ILE A CA 1
ATOM 1417 C C . ILE A 1 175 ? 1.411 13.939 7.731 1.00 80.94 175 ILE A C 1
ATOM 1419 O O . ILE A 1 175 ? 1.408 14.855 8.552 1.00 80.94 175 ILE A O 1
ATOM 1423 N N . ASN A 1 176 ? 0.692 13.980 6.612 1.00 82.75 176 ASN A N 1
ATOM 1424 C CA . ASN A 1 176 ? -0.368 14.945 6.365 1.00 82.75 176 ASN A CA 1
ATOM 1425 C C . ASN A 1 176 ? -1.672 14.350 6.884 1.00 82.75 176 ASN A C 1
ATOM 1427 O O . ASN A 1 176 ? -2.258 13.442 6.287 1.00 82.75 176 ASN A O 1
ATOM 1431 N N . LEU A 1 177 ? -2.100 14.853 8.034 1.00 77.69 177 LEU A N 1
ATOM 1432 C CA . LEU A 1 177 ? -3.364 14.458 8.624 1.00 77.69 177 LEU A CA 1
ATOM 1433 C C . LEU A 1 177 ? -4.523 15.120 7.879 1.00 77.69 177 LEU A C 1
ATOM 1435 O O . LEU A 1 177 ? -4.398 16.265 7.431 1.00 77.69 177 LEU A O 1
ATOM 1439 N N . PRO A 1 178 ? -5.676 14.445 7.800 1.00 72.38 178 PRO A N 1
ATOM 1440 C CA . PRO A 1 178 ? -6.897 15.071 7.331 1.00 72.38 178 PRO A CA 1
ATOM 1441 C C . PRO A 1 178 ? -7.218 16.295 8.185 1.00 72.38 178 PRO A C 1
ATOM 1443 O O . PRO A 1 178 ? -7.327 16.204 9.406 1.00 72.38 178 PRO A O 1
ATOM 1446 N N . LEU A 1 179 ? -7.371 17.456 7.545 1.00 66.88 179 LEU A N 1
ATOM 1447 C CA . LEU A 1 179 ? -7.592 18.695 8.283 1.00 66.88 179 LEU A CA 1
ATOM 1448 C C . LEU A 1 179 ? -8.952 18.698 8.990 1.00 66.88 179 LEU A C 1
ATOM 1450 O O . LEU A 1 179 ? -9.017 19.231 10.093 1.00 66.88 179 LEU A O 1
ATOM 1454 N N . ARG A 1 180 ? -10.023 18.134 8.396 1.00 62.34 180 ARG A N 1
ATOM 1455 C CA . ARG A 1 180 ? -11.409 18.200 8.929 1.00 62.34 180 ARG A CA 1
ATOM 1456 C C . ARG A 1 180 ? -12.392 17.158 8.368 1.00 62.34 180 ARG A C 1
ATOM 1458 O O . ARG A 1 180 ? -13.597 17.403 8.361 1.00 62.34 180 ARG A O 1
ATOM 1465 N N . THR A 1 181 ? -11.937 16.029 7.837 1.00 63.28 181 THR A N 1
ATOM 1466 C CA . THR A 1 181 ? -12.863 15.078 7.208 1.00 63.28 181 THR A CA 1
ATOM 1467 C C . THR A 1 181 ? -13.382 14.067 8.232 1.00 63.28 181 THR A C 1
ATOM 1469 O O . THR A 1 181 ? -12.623 13.477 8.993 1.00 63.28 181 THR A O 1
ATOM 1472 N N . ASN A 1 182 ? -14.695 13.812 8.227 1.00 72.50 182 ASN A N 1
ATOM 1473 C CA . ASN A 1 182 ? -15.307 12.681 8.944 1.00 72.50 182 ASN A CA 1
ATOM 1474 C C . ASN A 1 182 ? -14.974 11.327 8.278 1.00 72.50 182 ASN A C 1
ATOM 1476 O O . ASN A 1 182 ? -15.672 10.333 8.493 1.00 72.50 182 ASN A O 1
ATOM 1480 N N . THR A 1 183 ? -13.954 11.285 7.419 1.00 83.19 183 THR A N 1
ATOM 1481 C CA . THR A 1 183 ? -13.553 10.079 6.707 1.00 83.19 183 THR A CA 1
ATOM 1482 C C . THR A 1 183 ? -12.721 9.214 7.641 1.00 83.19 183 THR A C 1
ATOM 1484 O O . THR A 1 183 ? -11.852 9.684 8.369 1.00 83.19 183 THR A O 1
ATOM 1487 N N . ARG A 1 184 ? -13.066 7.930 7.691 1.00 88.62 184 ARG A N 1
ATOM 1488 C CA . ARG A 1 184 ? -12.429 6.930 8.545 1.00 88.62 184 ARG A CA 1
ATOM 1489 C C . ARG A 1 184 ? -12.230 5.667 7.740 1.00 88.62 184 ARG A C 1
ATOM 1491 O O . ARG A 1 184 ? -13.043 5.343 6.870 1.00 88.62 184 ARG A O 1
ATOM 1498 N N . PHE A 1 185 ? -11.199 4.915 8.085 1.00 90.75 185 PHE A N 1
ATOM 1499 C CA . PHE A 1 185 ? -11.014 3.584 7.555 1.00 90.75 185 PHE A CA 1
ATOM 1500 C C . PHE A 1 185 ? -12.081 2.637 8.110 1.00 90.75 185 PHE A C 1
ATOM 1502 O O . PHE A 1 185 ? -11.959 2.081 9.201 1.00 90.75 185 PHE A O 1
ATOM 1509 N N . ARG A 1 186 ? -13.133 2.408 7.323 1.00 91.31 186 ARG A N 1
ATOM 1510 C CA . ARG A 1 186 ? -14.241 1.531 7.726 1.00 91.31 186 ARG A CA 1
ATOM 1511 C C . ARG A 1 186 ? -13.850 0.058 7.759 1.00 91.31 186 ARG A C 1
ATOM 1513 O O . ARG A 1 186 ? -14.441 -0.708 8.512 1.00 91.31 186 ARG A O 1
ATOM 1520 N N . ARG A 1 187 ? -12.887 -0.356 6.933 1.00 94.81 187 ARG A N 1
ATOM 1521 C CA . ARG A 1 187 ? -12.513 -1.768 6.744 1.00 94.81 187 ARG A CA 1
ATOM 1522 C C . ARG A 1 187 ? -11.101 -2.113 7.197 1.00 94.81 187 ARG A C 1
ATOM 1524 O O . ARG A 1 187 ? -10.764 -3.296 7.205 1.00 94.81 187 ARG A O 1
ATOM 1531 N N . LEU A 1 188 ? -10.308 -1.125 7.611 1.00 94.38 188 LEU A N 1
ATOM 1532 C CA . LEU A 1 188 ? -8.913 -1.353 7.964 1.00 94.38 188 LEU A CA 1
ATOM 1533 C C . LEU A 1 188 ? -8.820 -2.152 9.260 1.00 94.38 188 LEU A C 1
ATOM 1535 O O . LEU A 1 188 ? -9.291 -1.729 10.314 1.00 94.38 188 LEU A O 1
ATOM 1539 N N . LYS A 1 189 ? -8.198 -3.323 9.153 1.00 93.44 189 LYS A N 1
ATOM 1540 C CA . LYS A 1 189 ? -8.010 -4.284 10.243 1.00 93.44 189 LYS A CA 1
ATOM 1541 C C . LYS A 1 189 ? -6.562 -4.363 10.679 1.00 93.44 189 LYS A C 1
ATOM 1543 O O . LYS A 1 189 ? -6.308 -4.741 11.823 1.00 93.44 189 LYS A O 1
ATOM 1548 N N . ARG A 1 190 ? -5.624 -4.081 9.776 1.00 92.88 190 ARG A N 1
ATOM 1549 C CA . ARG A 1 190 ? -4.191 -4.232 10.014 1.00 92.88 190 ARG A CA 1
ATOM 1550 C C . ARG A 1 190 ? -3.458 -2.979 9.583 1.00 92.88 190 ARG A C 1
ATOM 1552 O O . ARG A 1 190 ? -3.639 -2.523 8.456 1.00 92.88 190 ARG A O 1
ATOM 1559 N N . ILE A 1 191 ? -2.606 -2.471 10.458 1.00 91.75 191 ILE A N 1
ATOM 1560 C CA . ILE A 1 191 ? -1.705 -1.379 10.126 1.00 91.75 191 ILE A CA 1
ATOM 1561 C C . ILE A 1 191 ? -0.276 -1.775 10.492 1.00 91.75 191 ILE A C 1
ATOM 1563 O O . ILE A 1 191 ? -0.037 -2.426 11.510 1.00 91.75 191 ILE A O 1
ATOM 1567 N N . SER A 1 192 ? 0.653 -1.433 9.615 1.00 91.00 192 SER A N 1
ATOM 1568 C CA . SER A 1 192 ? 2.077 -1.719 9.720 1.00 91.00 192 SER A CA 1
ATOM 1569 C C . SER A 1 192 ? 2.807 -0.415 9.489 1.00 91.00 192 SER A C 1
ATOM 1571 O O . SER A 1 192 ? 2.693 0.160 8.415 1.00 91.00 192 SER A O 1
ATOM 1573 N N . ILE A 1 193 ? 3.499 0.088 10.494 1.00 88.19 193 ILE A N 1
ATOM 1574 C CA . ILE A 1 193 ? 3.963 1.464 10.499 1.00 88.19 193 ILE A CA 1
ATOM 1575 C C . ILE A 1 193 ? 5.406 1.520 10.974 1.00 88.19 193 ILE A C 1
ATOM 1577 O O . ILE A 1 193 ? 5.711 1.037 12.060 1.00 88.19 193 ILE A O 1
ATOM 1581 N N . GLU A 1 194 ? 6.251 2.192 10.206 1.00 87.88 194 GLU A N 1
ATOM 1582 C CA . GLU A 1 194 ? 7.542 2.703 10.661 1.00 87.88 194 GLU A CA 1
ATOM 1583 C C . GLU A 1 194 ? 7.475 4.233 10.662 1.00 87.88 194 GLU A C 1
ATOM 1585 O O . GLU A 1 194 ? 7.643 4.871 9.625 1.00 87.88 194 GLU A O 1
ATOM 1590 N N . MET A 1 195 ? 7.119 4.832 11.801 1.00 80.19 195 MET A N 1
ATOM 1591 C CA . MET A 1 195 ? 6.953 6.286 11.927 1.00 80.19 195 MET A CA 1
ATOM 1592 C C . MET A 1 195 ? 7.292 6.770 13.340 1.00 80.19 195 MET A C 1
ATOM 1594 O O . MET A 1 195 ? 7.395 5.982 14.281 1.00 80.19 195 MET A O 1
ATOM 1598 N N . ASN A 1 196 ? 7.379 8.089 13.501 1.00 80.88 196 ASN A N 1
ATOM 1599 C CA . ASN A 1 196 ? 7.438 8.728 14.813 1.00 80.88 196 ASN A CA 1
ATOM 1600 C C . ASN A 1 196 ? 6.126 8.513 15.602 1.00 80.88 196 ASN A C 1
ATOM 1602 O O . ASN A 1 196 ? 5.042 8.828 15.105 1.00 80.88 196 ASN A O 1
ATOM 1606 N N . LEU A 1 197 ? 6.229 8.029 16.847 1.00 81.75 197 LEU A N 1
ATOM 1607 C CA . LEU A 1 197 ? 5.091 7.749 17.737 1.00 81.75 197 LEU A CA 1
ATOM 1608 C C . LEU A 1 197 ? 4.157 8.946 17.950 1.00 81.75 197 LEU A C 1
ATOM 1610 O O . LEU A 1 197 ? 2.965 8.735 18.167 1.00 81.75 197 LEU A O 1
ATOM 1614 N N . ASN A 1 198 ? 4.657 10.176 17.803 1.00 83.12 198 ASN A N 1
ATOM 1615 C CA . ASN A 1 198 ? 3.855 11.398 17.900 1.00 83.12 198 ASN A CA 1
ATOM 1616 C C . ASN A 1 198 ? 2.644 11.398 16.952 1.00 83.12 198 ASN A C 1
ATOM 1618 O O . ASN A 1 198 ? 1.611 11.975 17.279 1.00 83.12 198 ASN A O 1
ATOM 1622 N N . TYR A 1 199 ? 2.749 10.733 15.798 1.00 85.06 199 TYR A N 1
ATOM 1623 C CA . TYR A 1 199 ? 1.658 10.649 14.825 1.00 85.06 199 TYR A CA 1
ATOM 1624 C C . TYR A 1 199 ? 0.763 9.423 15.028 1.00 85.06 199 TYR A C 1
ATOM 1626 O O . TYR A 1 199 ? -0.330 9.356 14.463 1.00 85.06 199 TYR A O 1
ATOM 1634 N N . LEU A 1 200 ? 1.187 8.444 15.834 1.00 86.38 200 LEU A N 1
ATOM 1635 C CA . LEU A 1 200 ? 0.472 7.178 15.987 1.00 86.38 200 LEU A CA 1
ATOM 1636 C C . LEU A 1 200 ? -0.944 7.404 16.522 1.00 86.38 200 LEU A C 1
ATOM 1638 O O . LEU A 1 200 ? -1.904 6.905 15.937 1.00 86.38 200 LEU A O 1
ATOM 1642 N N . GLY A 1 201 ? -1.092 8.189 17.593 1.00 86.19 201 GLY A N 1
ATOM 1643 C CA . GLY A 1 201 ? -2.404 8.492 18.168 1.00 86.19 201 GLY A CA 1
ATOM 1644 C C . GLY A 1 201 ? -3.358 9.129 17.155 1.00 86.19 201 GLY A C 1
ATOM 1645 O O . GLY A 1 201 ? -4.546 8.814 17.132 1.00 86.19 201 GLY A O 1
ATOM 1646 N N . GLU A 1 202 ? -2.841 9.975 16.265 1.00 86.44 202 GLU A N 1
ATOM 1647 C CA . GLU A 1 202 ? -3.632 10.631 15.226 1.00 86.44 202 GLU A CA 1
ATOM 1648 C C . GLU A 1 202 ? -4.054 9.655 14.128 1.00 86.44 202 GLU A C 1
ATOM 1650 O O . GLU A 1 202 ? -5.219 9.653 13.743 1.00 86.44 202 GLU A O 1
ATOM 1655 N N . VAL A 1 203 ? -3.158 8.774 13.675 1.00 87.94 203 VAL A N 1
ATOM 1656 C CA . VAL A 1 203 ? -3.482 7.710 12.710 1.00 87.94 203 VAL A CA 1
ATOM 1657 C C . VAL A 1 203 ? -4.553 6.772 13.272 1.00 87.94 203 VAL A C 1
ATOM 1659 O O . VAL A 1 203 ? -5.525 6.440 12.588 1.00 87.94 203 VAL A O 1
ATOM 1662 N N . LEU A 1 204 ? -4.412 6.371 14.537 1.00 88.75 204 LEU A N 1
ATOM 1663 C CA . LEU A 1 204 ? -5.330 5.438 15.187 1.00 88.75 204 LEU A CA 1
ATOM 1664 C C . LEU A 1 204 ? -6.752 6.000 15.334 1.00 88.75 204 LEU A C 1
ATOM 1666 O O . LEU A 1 204 ? -7.708 5.227 15.297 1.00 88.75 204 LEU A O 1
ATOM 1670 N N . ARG A 1 205 ? -6.930 7.328 15.411 1.00 88.81 205 ARG A N 1
ATOM 1671 C CA . ARG A 1 205 ? -8.265 7.965 15.426 1.00 88.81 205 ARG A CA 1
ATOM 1672 C C . ARG A 1 205 ? -9.082 7.703 14.159 1.00 88.81 205 ARG A C 1
ATOM 1674 O O . ARG A 1 205 ? -10.306 7.808 14.203 1.00 88.81 205 ARG A O 1
ATOM 1681 N N . TYR A 1 206 ? -8.430 7.352 13.053 1.00 89.62 206 TYR A N 1
ATOM 1682 C CA . TYR A 1 206 ? -9.090 7.031 11.788 1.00 89.62 206 TYR A CA 1
ATOM 1683 C C . TYR A 1 206 ? -9.401 5.537 11.628 1.00 89.62 206 TYR A C 1
ATOM 1685 O O . TYR A 1 206 ? -9.968 5.151 10.607 1.00 89.62 206 TYR A O 1
ATOM 1693 N N . CYS A 1 207 ? -9.044 4.688 12.599 1.00 90.00 207 CYS A N 1
ATOM 1694 C CA . CYS A 1 207 ? -9.055 3.232 12.460 1.00 90.00 207 CYS A CA 1
ATOM 1695 C C . CYS A 1 207 ? -10.047 2.556 13.428 1.00 90.00 207 CYS A C 1
ATOM 1697 O O . CYS A 1 207 ? -9.646 1.952 14.420 1.00 90.00 207 CYS A O 1
ATOM 1699 N N . ASP A 1 208 ? -11.347 2.602 13.126 1.00 87.50 208 ASP A N 1
ATOM 1700 C CA . ASP A 1 208 ? -12.395 2.095 14.036 1.00 87.50 208 ASP A CA 1
ATOM 1701 C C . ASP A 1 208 ? -12.368 0.566 14.239 1.00 87.50 208 ASP A C 1
ATOM 1703 O O . ASP A 1 208 ? -12.798 0.060 15.276 1.00 87.50 208 ASP A O 1
ATOM 1707 N N . ASN A 1 209 ? -11.874 -0.177 13.245 1.00 89.56 209 ASN A N 1
ATOM 1708 C CA . ASN A 1 209 ? -11.910 -1.644 13.201 1.00 89.56 209 ASN A CA 1
ATOM 1709 C C . ASN A 1 209 ? -10.519 -2.288 13.276 1.00 89.56 209 ASN A C 1
ATOM 1711 O O . ASN A 1 209 ? -10.338 -3.435 12.857 1.00 89.56 209 ASN A O 1
ATOM 1715 N N . LEU A 1 210 ? -9.531 -1.564 13.808 1.00 89.75 210 LEU A N 1
ATOM 1716 C CA . LEU A 1 210 ? -8.164 -2.059 13.888 1.00 89.75 210 LEU A CA 1
ATOM 1717 C C . LEU A 1 210 ? -8.072 -3.273 14.825 1.00 89.75 210 LEU A C 1
ATOM 1719 O O . LEU A 1 210 ? -8.509 -3.241 15.973 1.00 89.75 210 LEU A O 1
ATOM 1723 N N . THR A 1 211 ? -7.472 -4.351 14.323 1.00 88.00 211 THR A N 1
ATOM 1724 C CA . THR A 1 211 ? -7.250 -5.617 15.047 1.00 88.00 211 THR A CA 1
ATOM 1725 C C . THR A 1 211 ? -5.776 -5.973 15.190 1.00 88.00 211 THR A C 1
ATOM 1727 O O . THR A 1 211 ? -5.425 -6.777 16.049 1.00 88.00 211 THR A O 1
ATOM 1730 N N . TYR A 1 212 ? -4.917 -5.396 14.348 1.00 87.38 212 TYR A N 1
ATOM 1731 C CA . TYR A 1 212 ? -3.487 -5.656 14.337 1.00 87.38 212 TYR A CA 1
ATOM 1732 C C . TYR A 1 212 ? -2.724 -4.357 14.085 1.00 87.38 212 TYR A C 1
ATOM 1734 O O . TYR A 1 212 ? -2.988 -3.665 13.101 1.00 87.38 212 TYR A O 1
ATOM 1742 N N . LEU A 1 213 ? -1.774 -4.053 14.962 1.00 88.44 213 LEU A N 1
ATOM 1743 C CA . LEU A 1 213 ? -0.856 -2.927 14.845 1.00 88.44 213 LEU A CA 1
ATOM 1744 C C . LEU A 1 213 ? 0.562 -3.483 14.922 1.00 88.44 213 LEU A C 1
ATOM 1746 O O . LEU A 1 213 ? 0.934 -4.087 15.928 1.00 88.44 213 LEU A O 1
ATOM 1750 N N . LEU A 1 214 ? 1.328 -3.288 13.856 1.00 87.44 214 LEU A N 1
ATOM 1751 C CA . LEU A 1 214 ? 2.739 -3.631 13.798 1.00 87.44 214 LEU A CA 1
ATOM 1752 C C . LEU A 1 214 ? 3.548 -2.343 13.721 1.00 87.44 214 LEU A C 1
ATOM 1754 O O . LEU A 1 214 ? 3.347 -1.541 12.812 1.00 87.44 214 LEU A O 1
ATOM 1758 N N . LEU A 1 215 ? 4.428 -2.151 14.695 1.00 86.12 215 LEU A N 1
ATOM 1759 C CA . LEU A 1 215 ? 5.320 -1.003 14.764 1.00 86.12 215 LEU A CA 1
ATOM 1760 C C . LEU A 1 215 ? 6.730 -1.467 14.410 1.00 86.12 215 LEU A C 1
ATOM 1762 O O . LEU A 1 215 ? 7.254 -2.402 15.016 1.00 86.12 215 LEU A O 1
ATOM 1766 N N . PHE A 1 216 ? 7.314 -0.810 13.421 1.00 80.12 216 PHE A N 1
ATOM 1767 C CA . PHE A 1 216 ? 8.686 -0.977 12.973 1.00 80.12 216 PHE A CA 1
ATOM 1768 C C . PHE A 1 216 ? 9.486 0.257 13.385 1.00 80.12 216 PHE A C 1
ATOM 1770 O O . PHE A 1 216 ? 8.939 1.355 13.504 1.00 80.12 216 PHE A O 1
ATOM 1777 N N . GLY A 1 217 ? 10.782 0.076 13.612 1.00 70.00 217 GLY A N 1
ATOM 1778 C CA . GLY A 1 217 ? 11.695 1.181 13.868 1.00 70.00 217 GLY A CA 1
ATOM 1779 C C . GLY A 1 217 ? 12.775 0.852 14.890 1.00 70.00 217 GLY A C 1
ATOM 1780 O O . GLY A 1 217 ? 12.664 -0.069 15.699 1.00 70.00 217 GLY A O 1
ATOM 1781 N N . HIS A 1 218 ? 13.838 1.648 14.835 1.00 57.00 218 HIS A N 1
ATOM 1782 C CA . HIS A 1 218 ? 15.013 1.559 15.705 1.00 57.00 218 HIS A CA 1
ATOM 1783 C C . HIS A 1 218 ? 14.906 2.419 16.970 1.00 57.00 218 HIS A C 1
ATOM 1785 O O . HIS A 1 218 ? 15.798 2.394 17.818 1.00 57.00 218 HIS A O 1
ATOM 1791 N N . TYR A 1 219 ? 13.837 3.202 17.095 1.00 61.59 219 TYR A N 1
ATOM 1792 C CA . TYR A 1 219 ? 13.644 4.098 18.223 1.00 61.59 219 TYR A CA 1
ATOM 1793 C C . TYR A 1 219 ? 13.093 3.316 19.412 1.00 61.59 219 TYR A C 1
ATOM 1795 O O . TYR A 1 219 ? 12.178 2.507 19.268 1.00 61.59 219 TYR A O 1
ATOM 1803 N N . MET A 1 220 ? 13.668 3.559 20.589 1.00 64.69 220 MET A N 1
ATOM 1804 C CA . MET A 1 220 ? 13.174 3.033 21.859 1.00 64.69 220 MET A CA 1
ATOM 1805 C C . MET A 1 220 ? 11.730 3.513 22.048 1.00 64.69 220 MET A C 1
ATOM 1807 O O . MET A 1 220 ? 11.501 4.654 22.444 1.00 64.69 220 MET A O 1
ATOM 1811 N N . ILE A 1 221 ? 10.753 2.665 21.723 1.00 71.50 221 ILE A N 1
ATOM 1812 C CA . ILE A 1 221 ? 9.345 2.958 21.979 1.00 71.50 221 ILE A CA 1
ATOM 1813 C C . ILE A 1 221 ? 9.182 3.013 23.493 1.00 71.50 221 ILE A C 1
ATOM 1815 O O . ILE A 1 221 ? 9.328 1.996 24.173 1.00 71.50 221 ILE A O 1
ATOM 1819 N N . ASN A 1 222 ? 8.886 4.196 24.026 1.00 81.69 222 ASN A N 1
ATOM 1820 C CA . ASN A 1 222 ? 8.524 4.317 25.425 1.00 81.69 222 ASN A CA 1
ATOM 1821 C C . ASN A 1 222 ? 7.160 3.646 25.620 1.00 81.69 222 ASN A C 1
ATOM 1823 O O . ASN A 1 222 ? 6.139 4.128 25.127 1.00 81.69 222 ASN A O 1
ATOM 1827 N N . GLU A 1 223 ? 7.143 2.525 26.338 1.00 81.06 223 GLU A N 1
ATOM 1828 C CA . GLU A 1 223 ? 5.927 1.757 26.599 1.00 81.06 223 GLU A CA 1
ATOM 1829 C C . GLU A 1 223 ? 4.821 2.626 27.217 1.00 81.06 223 GLU A C 1
ATOM 1831 O O . GLU A 1 223 ? 3.658 2.491 26.844 1.00 81.06 223 GLU A O 1
ATOM 1836 N N . SER A 1 224 ? 5.174 3.575 28.091 1.00 84.06 224 SER A N 1
ATOM 1837 C CA . SER A 1 224 ? 4.197 4.481 28.707 1.00 84.06 224 SER A CA 1
ATOM 1838 C C . SER A 1 224 ? 3.526 5.406 27.685 1.00 84.06 224 SER A C 1
ATOM 1840 O O . SER A 1 224 ? 2.308 5.574 27.713 1.00 84.06 224 SER A O 1
ATOM 1842 N N . GLU A 1 225 ? 4.281 5.937 26.723 1.00 82.75 225 GLU A N 1
ATOM 1843 C CA . GLU A 1 225 ? 3.752 6.780 25.649 1.00 82.75 225 GLU A CA 1
ATOM 1844 C C . GLU A 1 225 ? 2.875 5.975 24.683 1.00 82.75 225 GLU A C 1
ATOM 1846 O O . GLU A 1 225 ? 1.813 6.437 24.253 1.00 82.75 225 GLU A O 1
ATOM 1851 N N . LEU A 1 226 ? 3.270 4.731 24.390 1.00 83.62 226 LEU A N 1
ATOM 1852 C CA . LEU A 1 226 ? 2.448 3.810 23.615 1.00 83.62 226 LEU A CA 1
ATOM 1853 C C . LEU A 1 226 ? 1.119 3.531 24.333 1.00 83.62 226 LEU A C 1
ATOM 1855 O O . LEU A 1 226 ? 0.062 3.647 23.718 1.00 83.62 226 LEU A O 1
ATOM 1859 N N . GLN A 1 227 ? 1.141 3.236 25.635 1.00 82.38 227 GLN A N 1
ATOM 1860 C CA . GLN A 1 227 ? -0.077 3.001 26.420 1.00 82.38 227 GLN A CA 1
ATOM 1861 C C . GLN A 1 227 ? -0.995 4.232 26.452 1.00 82.38 227 GLN A C 1
ATOM 1863 O O . GLN A 1 227 ? -2.213 4.096 26.315 1.00 82.38 227 GLN A O 1
ATOM 1868 N N . VAL A 1 228 ? -0.440 5.444 26.560 1.00 84.75 228 VAL A N 1
ATOM 1869 C CA . VAL A 1 228 ? -1.221 6.692 26.493 1.00 84.75 228 VAL A CA 1
ATOM 1870 C C . VAL A 1 228 ? -1.884 6.856 25.122 1.00 84.75 228 VAL A C 1
ATOM 1872 O O . VAL A 1 228 ? -3.075 7.155 25.042 1.00 84.75 228 VAL A O 1
ATOM 1875 N N . ASN A 1 229 ? -1.164 6.605 24.028 1.00 82.06 229 ASN A N 1
ATOM 1876 C CA . ASN A 1 229 ? -1.747 6.667 22.685 1.00 82.06 229 ASN A CA 1
ATOM 1877 C C . ASN A 1 229 ? -2.855 5.622 22.480 1.00 82.06 229 ASN A C 1
ATOM 1879 O O . ASN A 1 229 ? -3.897 5.930 21.904 1.00 82.06 229 ASN A O 1
ATOM 1883 N N . LEU A 1 230 ? -2.661 4.404 22.989 1.00 83.56 230 LEU A N 1
ATOM 1884 C CA . LEU A 1 230 ? -3.632 3.318 22.853 1.00 83.56 230 LEU A CA 1
ATOM 1885 C C . LEU A 1 230 ? -4.892 3.535 23.697 1.00 83.56 230 LEU A C 1
ATOM 1887 O O . LEU A 1 230 ? -5.999 3.335 23.200 1.00 83.56 230 LEU A O 1
ATOM 1891 N N . SER A 1 231 ? -4.746 3.979 24.945 1.00 81.94 231 SER A N 1
ATOM 1892 C CA . SER A 1 231 ? -5.873 4.229 25.861 1.00 81.94 231 SER A CA 1
ATOM 1893 C C . SER A 1 231 ? -6.808 5.346 25.388 1.00 81.94 231 SER A C 1
ATOM 1895 O O . SER A 1 231 ? -8.008 5.294 25.647 1.00 81.94 231 SER A O 1
ATOM 1897 N N . ASN A 1 232 ? -6.287 6.313 24.630 1.00 75.62 232 ASN A N 1
ATOM 1898 C CA . ASN A 1 232 ? -7.066 7.408 24.048 1.00 75.62 232 ASN A CA 1
ATOM 1899 C C . ASN A 1 232 ? -7.855 7.022 22.787 1.00 75.62 232 ASN A C 1
ATOM 1901 O O . ASN A 1 232 ? -8.549 7.860 22.207 1.00 75.62 232 ASN A O 1
ATOM 1905 N N . THR A 1 233 ? -7.753 5.775 22.333 1.00 71.38 233 THR A N 1
ATOM 1906 C CA . THR A 1 233 ? -8.439 5.306 21.129 1.00 71.38 233 THR A CA 1
ATOM 1907 C C . THR A 1 233 ? -9.534 4.315 21.510 1.00 71.38 233 THR A C 1
ATOM 1909 O O . THR A 1 233 ? -9.374 3.486 22.404 1.00 71.38 233 THR A O 1
ATOM 1912 N N . SER A 1 234 ? -10.654 4.330 20.781 1.00 62.41 234 SER A N 1
ATOM 1913 C CA . SER A 1 234 ? -11.687 3.276 20.848 1.00 62.41 234 SER A CA 1
ATOM 1914 C C . SER A 1 234 ? -11.129 1.876 20.534 1.00 62.41 234 SER A C 1
ATOM 1916 O O . SER A 1 234 ? -11.806 0.865 20.731 1.00 62.41 234 SER A O 1
ATOM 1918 N N . ALA A 1 235 ? -9.865 1.810 20.113 1.00 55.59 235 ALA A N 1
ATOM 1919 C CA . ALA A 1 235 ? -9.071 0.619 19.912 1.00 55.59 235 ALA A CA 1
ATOM 1920 C C . ALA A 1 235 ? -8.616 -0.071 21.220 1.00 55.59 235 ALA A C 1
ATOM 1922 O O . ALA A 1 235 ? -7.763 -0.953 21.174 1.00 55.59 235 ALA A O 1
ATOM 1923 N N . LEU A 1 236 ? -9.246 0.220 22.368 1.00 50.62 236 LEU A N 1
ATOM 1924 C CA . LEU A 1 236 ? -9.179 -0.569 23.615 1.00 50.62 236 LEU A CA 1
ATOM 1925 C C . LEU A 1 236 ? -9.338 -2.089 23.392 1.00 50.62 236 LEU A C 1
ATOM 1927 O O . LEU A 1 236 ? -8.802 -2.891 24.153 1.00 50.62 236 LEU A O 1
ATOM 1931 N N . LYS A 1 237 ? -10.002 -2.517 22.308 1.00 53.12 237 LYS A N 1
ATOM 1932 C CA . LYS A 1 237 ? -10.075 -3.937 21.910 1.00 53.12 237 LYS A CA 1
ATOM 1933 C C . LYS A 1 237 ? -8.720 -4.559 21.577 1.00 53.12 237 LYS A C 1
ATOM 1935 O O . LYS A 1 237 ? -8.569 -5.772 21.703 1.00 53.12 237 LYS A O 1
ATOM 1940 N N . LEU A 1 238 ? -7.740 -3.763 21.170 1.00 52.12 238 LEU A N 1
ATOM 1941 C CA . LEU A 1 238 ? -6.423 -4.267 20.831 1.00 52.12 238 LEU A CA 1
ATOM 1942 C C . LEU A 1 238 ? -5.645 -4.742 22.077 1.00 52.12 238 LEU A C 1
ATOM 1944 O O . LEU A 1 238 ? -4.889 -5.706 21.963 1.00 52.12 238 LEU A O 1
ATOM 1948 N N . GLN A 1 239 ? -5.884 -4.164 23.271 1.00 46.28 239 GLN A N 1
ATOM 1949 C CA . GLN A 1 239 ? -5.165 -4.499 24.522 1.00 46.28 239 GLN A CA 1
ATOM 1950 C C . GLN A 1 239 ? -5.227 -5.988 24.906 1.00 46.28 239 GLN A C 1
ATOM 1952 O O . GLN A 1 239 ? -4.358 -6.464 25.627 1.00 46.28 239 GLN A O 1
ATOM 1957 N N . THR A 1 240 ? -6.195 -6.752 24.390 1.00 36.84 240 THR A N 1
ATOM 1958 C CA . THR A 1 240 ? -6.343 -8.185 24.703 1.00 36.84 240 THR A CA 1
ATOM 1959 C C . THR A 1 240 ? -5.655 -9.134 23.713 1.00 36.84 240 THR A C 1
ATOM 1961 O O . THR A 1 240 ? -5.620 -10.337 23.965 1.00 36.84 240 THR A O 1
ATOM 1964 N N . ARG A 1 241 ? -5.104 -8.647 22.585 1.00 36.81 241 ARG A N 1
ATOM 1965 C CA . ARG A 1 241 ? -4.538 -9.503 21.515 1.00 36.81 241 ARG A CA 1
ATOM 1966 C C . ARG A 1 241 ? -3.270 -8.962 20.849 1.00 36.81 241 ARG A C 1
ATOM 1968 O O . ARG A 1 241 ? -2.958 -9.341 19.719 1.00 36.81 241 ARG A O 1
ATOM 1975 N N . TYR A 1 242 ? -2.510 -8.103 21.515 1.00 39.50 242 TYR A N 1
ATOM 1976 C CA . TYR A 1 242 ? -1.236 -7.670 20.955 1.00 39.50 242 TYR A CA 1
ATOM 1977 C C . TYR A 1 242 ? -0.187 -8.785 21.019 1.00 39.50 242 TYR A C 1
ATOM 1979 O O . TYR A 1 242 ? 0.293 -9.155 22.086 1.00 39.50 242 TYR A O 1
ATOM 1987 N N . ARG A 1 243 ? 0.262 -9.244 19.851 1.00 40.66 243 ARG A N 1
ATOM 1988 C CA . ARG A 1 243 ? 1.688 -9.509 19.657 1.00 40.66 243 ARG A CA 1
ATOM 1989 C C . ARG A 1 243 ? 2.283 -8.221 19.107 1.00 40.66 243 ARG A C 1
ATOM 1991 O O . ARG A 1 243 ? 2.291 -8.021 17.897 1.00 40.66 243 ARG A O 1
ATOM 1998 N N . VAL A 1 244 ? 2.747 -7.333 19.988 1.00 43.19 244 VAL A N 1
ATOM 1999 C CA . VAL A 1 244 ? 3.718 -6.323 19.555 1.00 43.19 244 VAL A CA 1
ATOM 2000 C C . VAL A 1 244 ? 5.000 -7.096 19.276 1.00 43.19 244 VAL A C 1
ATOM 2002 O O . VAL A 1 244 ? 5.793 -7.375 20.171 1.00 43.19 244 VAL A O 1
ATOM 2005 N N . SER A 1 245 ? 5.169 -7.540 18.037 1.00 40.62 245 SER A N 1
ATOM 2006 C CA . SER A 1 245 ? 6.450 -8.058 17.585 1.00 40.62 245 SER A CA 1
ATOM 2007 C C . SER A 1 245 ? 7.347 -6.858 17.326 1.00 40.62 245 SER A C 1
ATOM 2009 O O . SER A 1 245 ? 7.410 -6.360 16.207 1.00 40.62 245 SER A O 1
ATOM 2011 N N . ILE A 1 246 ? 8.002 -6.363 18.379 1.00 37.50 246 ILE A N 1
ATOM 2012 C CA . ILE A 1 246 ? 9.088 -5.396 18.229 1.00 37.50 246 ILE A CA 1
ATOM 2013 C C . ILE A 1 246 ? 10.249 -6.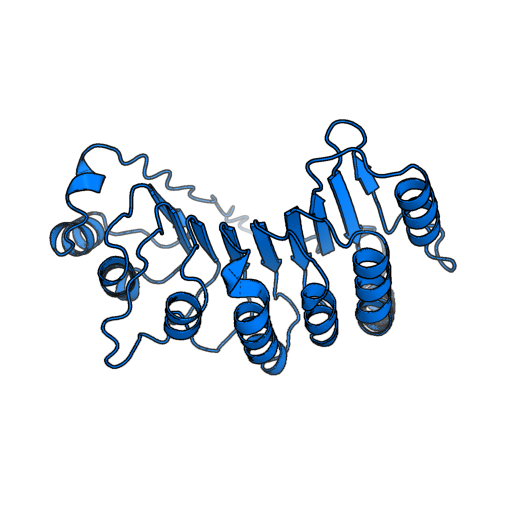158 17.591 1.00 37.50 246 ILE A C 1
ATOM 2015 O O . ILE A 1 246 ? 11.007 -6.857 18.265 1.00 37.50 246 ILE A O 1
ATOM 2019 N N . PHE A 1 247 ? 10.371 -6.064 16.271 1.00 34.16 247 PHE A N 1
ATOM 2020 C CA . PHE A 1 247 ? 11.568 -6.514 15.579 1.00 34.16 247 PHE A CA 1
ATOM 2021 C C . PHE A 1 247 ? 12.636 -5.434 15.731 1.00 34.16 247 PHE A C 1
ATOM 2023 O O . PHE A 1 247 ? 12.786 -4.556 14.887 1.00 34.16 247 PHE A O 1
ATOM 2030 N N . LEU A 1 248 ? 13.396 -5.504 16.826 1.00 27.55 248 LEU A N 1
ATOM 2031 C CA . LEU A 1 248 ? 14.635 -4.747 16.948 1.00 27.55 248 LEU A CA 1
ATOM 2032 C C . LEU A 1 248 ? 15.637 -5.326 15.947 1.00 27.55 248 LEU A C 1
ATOM 2034 O O . LEU A 1 248 ? 16.285 -6.344 16.202 1.00 27.55 248 LEU A O 1
ATOM 2038 N N . LYS A 1 249 ? 15.778 -4.682 14.787 1.00 31.77 249 LYS A N 1
ATOM 2039 C CA . LYS A 1 249 ? 16.902 -4.945 13.891 1.00 31.77 249 LYS A CA 1
ATOM 2040 C C . LYS A 1 249 ? 18.160 -4.461 14.614 1.00 31.77 249 LYS A C 1
ATOM 2042 O O . LYS A 1 249 ? 18.437 -3.267 14.686 1.00 31.77 249 LYS A O 1
ATOM 2047 N N . LYS A 1 250 ? 18.889 -5.403 15.218 1.00 28.33 250 LYS A N 1
ATOM 2048 C CA . LYS A 1 250 ? 20.176 -5.169 15.879 1.00 28.33 250 LYS A CA 1
ATOM 2049 C C . LYS A 1 250 ? 21.187 -4.774 14.800 1.00 28.33 250 LYS A C 1
ATOM 2051 O O . LYS A 1 250 ? 21.864 -5.631 14.235 1.00 28.33 250 LYS A O 1
ATOM 2056 N N . CYS A 1 251 ? 21.240 -3.489 14.454 1.00 29.36 251 CYS A N 1
ATOM 2057 C CA . CYS A 1 251 ? 22.341 -2.947 13.673 1.00 29.36 251 CYS A CA 1
ATOM 2058 C C . CYS A 1 251 ? 23.608 -3.183 14.493 1.00 29.36 251 CYS A C 1
ATOM 2060 O O . CYS A 1 251 ? 23.759 -2.638 15.583 1.00 29.36 251 CYS A O 1
ATOM 2062 N N . ARG A 1 252 ? 24.473 -4.078 14.002 1.00 31.94 252 ARG A N 1
ATOM 2063 C CA . ARG A 1 252 ? 25.830 -4.228 14.516 1.00 31.94 252 ARG A CA 1
ATOM 2064 C C . ARG A 1 252 ? 26.499 -2.863 14.416 1.00 31.94 252 ARG A C 1
ATOM 2066 O O . ARG A 1 252 ? 26.810 -2.408 13.318 1.00 31.94 252 ARG A O 1
ATOM 2073 N N . GLU A 1 253 ? 26.753 -2.261 15.567 1.00 34.56 253 GLU A N 1
ATOM 2074 C CA . GLU A 1 253 ? 27.964 -1.488 15.789 1.00 34.56 253 GLU A CA 1
ATOM 2075 C C . GLU A 1 253 ? 29.141 -2.419 15.470 1.00 34.56 253 GLU A C 1
ATOM 2077 O O . GLU A 1 253 ? 29.649 -3.143 16.322 1.00 34.56 253 GLU A O 1
ATOM 2082 N N . ASN A 1 254 ? 29.530 -2.478 14.198 1.00 32.41 254 ASN A N 1
ATOM 2083 C CA . ASN A 1 254 ? 30.886 -2.869 13.865 1.00 32.41 254 ASN A CA 1
ATOM 2084 C C . ASN A 1 254 ? 31.739 -1.641 14.165 1.00 32.41 254 ASN A C 1
ATOM 2086 O O . ASN A 1 254 ? 31.944 -0.788 13.306 1.00 32.41 254 ASN A O 1
ATOM 2090 N N . GLY A 1 255 ? 32.165 -1.544 15.422 1.00 36.91 255 GLY A N 1
ATOM 2091 C CA . GLY A 1 255 ? 33.319 -0.743 15.771 1.00 36.91 255 GLY A CA 1
ATOM 2092 C C . GLY A 1 255 ? 34.546 -1.309 15.065 1.00 36.91 255 GLY A C 1
ATOM 2093 O O . GLY A 1 255 ? 34.874 -2.479 15.253 1.00 36.91 255 GLY A O 1
ATOM 2094 N N . THR A 1 256 ? 35.163 -0.475 14.237 1.00 34.28 256 THR A N 1
ATOM 2095 C CA . THR A 1 256 ? 36.571 -0.059 14.335 1.00 34.28 256 THR A CA 1
ATOM 2096 C C . THR A 1 256 ? 36.703 1.264 13.609 1.00 34.28 256 THR A C 1
ATOM 2098 O O . THR A 1 256 ? 36.329 1.284 12.414 1.00 34.28 256 THR A O 1
#

Organism: Caerostris extrusa (NCBI:txid172846)

Secondary structure (DSSP, 8-state):
---EEEEEEE-SS---HHHHHHHHHHTB-TTT--BS-EEETTTTEEEEEEE---TTS-HHHHHHHHHHHHHHHHHHHHHHHHH-TT--EEEEE-SSGGGHHHHTT-SS--EEEEE-SS--THHHHHHHHHHHHHTTT-SEEEEE-TT--SPB-HHHHHHH-TT--EEEEEEES-B---SS-----SS--EEEEEE-GGGHHHHHTT-TT--EEEEE-SS---HHHHHHHHHTSGGGGGGGS---------------

Sequence (256 aa):
MNEVTELHLRTKKHMDDECNSLLHMLSKDPSTGSPIFRHDQENNYLQICLATTDPGCDSRYKRKEIQYLKYRFPELINTAVFHCPLVEELSLQVLHKDCLQHLRRLKRLNSLVLECTFCDDLGVDECFSLLGEIRHQLKHLVINSSNINRRFPLNVVIDNCENLETLGVLELTAINLPLRTNTRFRRLKRISIEMNLNYLGEVLRYCDNLTYLLLFGHYMINESELQVNLSNTSALKLQTRYRVSIFLKKCRENGT